Protein AF-A0A1H6F7Z5-F1 (afdb_monomer_lite)

Foldseek 3Di:
DDDDPCVVVVVVVVVVVVVVVVVVVVVVVVVVVVVVVVVVVVVVVVVVVVVVVVCVVQCPDPQLQSVLVVLVVLLPPPPDPVSNVVSVVSNVVSVVVLVVLVVVLVVLVVVLVVLVVVVVVVDPCVVVNVVSVVVNVVSCVSNPPPPPPPPVVDAQEEEEEAALPARHPVLLVVLQVQLVVVVHHYHYYYDPDRDFAQEKEAFLPAALVSQLSSLVSDSDHRFWYWANPADVVVPHDPVRRYIYYRHHQVVCVPPPDPNGHTQTDDPVLSVLSNDPPDGRVRNSVSNCVRRVD

Sequence (293 aa):
MTENSNIPEERFKQWLAFAKFFLGTFTIAIITAIINHQIQTRELELKELEKLGNYIEHALEEKIGVRRRFSQYFATVTRSDKLRERWKEYNSLVEKEYQIIVEEKKEKEELVKKLQEDNLKGKSVGGELARVRSQIIQLEQEIKVEKQKYTPSQEVTVQAYWHKKGFTSQEAEEFRIKLERDGIPTAVMKHVNPEAPDSIFIGALVNAEDAQLILSSLPYEAKYIFPLTYPRAKGGDPTGLLVGVGYNSAHNKANRNKNNMPIPISKEQFNSLIEIGLSNTEFQLRLRKITSL

Organism: NCBI:txid1899563

pLDDT: mean 88.56, std 11.7, range [40.09, 98.25]

Radius of gyration: 30.68 Å; chains: 1; bounding box: 101×31×95 Å

Structure (mmCIF, N/CA/C/O backbone):
data_AF-A0A1H6F7Z5-F1
#
_entry.id   AF-A0A1H6F7Z5-F1
#
loop_
_atom_site.group_PDB
_atom_site.id
_atom_site.type_symbol
_atom_site.label_atom_id
_atom_site.label_alt_id
_atom_site.label_comp_id
_atom_site.label_asym_id
_atom_site.label_entity_id
_atom_site.label_seq_id
_atom_site.pdbx_PDB_ins_code
_atom_site.Cartn_x
_atom_site.Cartn_y
_atom_site.Cartn_z
_atom_site.occupancy
_atom_site.B_iso_or_equiv
_atom_site.auth_seq_id
_atom_site.auth_comp_id
_atom_site.auth_asym_id
_atom_site.auth_atom_id
_atom_site.pdbx_PDB_model_num
ATOM 1 N N . MET A 1 1 ? 79.066 -4.802 -46.093 1.00 51.88 1 MET A N 1
ATOM 2 C CA . MET A 1 1 ? 78.125 -5.886 -45.745 1.00 51.88 1 MET A CA 1
ATOM 3 C C . MET A 1 1 ? 78.035 -5.980 -44.233 1.00 51.88 1 MET A C 1
ATOM 5 O O . MET A 1 1 ? 78.887 -6.617 -43.643 1.00 51.88 1 MET A O 1
ATOM 9 N N . THR A 1 2 ? 77.048 -5.319 -43.636 1.00 53.47 2 THR A N 1
ATOM 10 C CA . THR A 1 2 ? 76.498 -5.606 -42.297 1.00 53.47 2 THR A CA 1
ATOM 11 C C . THR A 1 2 ? 75.245 -4.747 -42.182 1.00 53.47 2 THR A C 1
ATOM 13 O O . THR A 1 2 ? 75.261 -3.664 -41.606 1.00 53.47 2 THR A O 1
ATOM 16 N N . GLU A 1 3 ? 74.175 -5.181 -42.842 1.00 51.16 3 GLU A N 1
ATOM 17 C CA . GLU A 1 3 ? 72.906 -4.463 -42.842 1.00 51.16 3 GLU A CA 1
ATOM 18 C C . GLU A 1 3 ? 71.860 -5.286 -42.082 1.00 51.16 3 GLU A C 1
ATOM 20 O O . GLU A 1 3 ? 71.545 -6.415 -42.447 1.00 51.16 3 GLU A O 1
ATOM 25 N N . ASN A 1 4 ? 71.355 -4.674 -41.009 1.00 56.44 4 ASN A N 1
ATOM 26 C CA . ASN A 1 4 ? 70.057 -4.906 -40.379 1.00 56.44 4 ASN A CA 1
ATOM 27 C C . ASN A 1 4 ? 69.752 -6.262 -39.721 1.00 56.44 4 ASN A C 1
ATOM 29 O O . ASN A 1 4 ? 68.870 -6.999 -40.155 1.00 56.44 4 ASN A O 1
ATOM 33 N N . SER A 1 5 ? 70.329 -6.485 -38.535 1.00 57.16 5 SER A N 1
ATOM 34 C CA . SER A 1 5 ? 69.828 -7.458 -37.544 1.00 57.16 5 SER A CA 1
ATOM 35 C C . SER A 1 5 ? 69.138 -6.834 -36.310 1.00 57.16 5 SER A C 1
ATOM 37 O O . SER A 1 5 ? 68.788 -7.566 -35.392 1.00 57.16 5 SER A O 1
ATOM 39 N N . ASN A 1 6 ? 68.895 -5.512 -36.269 1.00 59.06 6 ASN A N 1
ATOM 40 C CA . ASN A 1 6 ? 68.358 -4.813 -35.076 1.00 59.0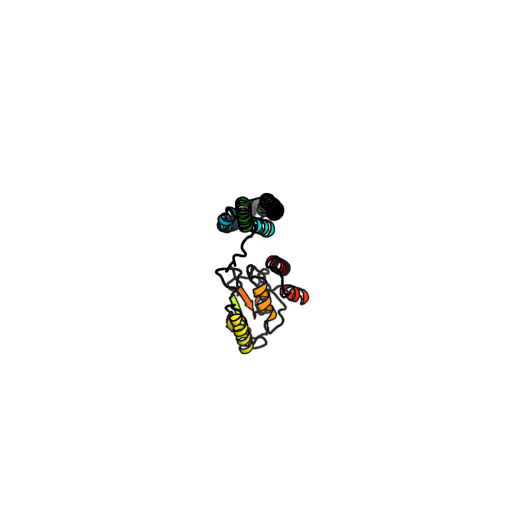6 6 ASN A CA 1
ATOM 41 C C . ASN A 1 6 ? 66.836 -4.543 -35.082 1.00 59.06 6 ASN A C 1
ATOM 43 O O . ASN A 1 6 ? 66.285 -4.027 -34.112 1.00 59.06 6 ASN A O 1
ATOM 47 N N . ILE A 1 7 ? 66.122 -4.927 -36.143 1.00 62.72 7 ILE A N 1
ATOM 48 C CA . ILE A 1 7 ? 64.671 -4.698 -36.307 1.00 62.72 7 ILE A CA 1
ATOM 49 C C . ILE A 1 7 ? 63.784 -5.354 -35.208 1.00 62.72 7 ILE A C 1
ATOM 51 O O . ILE A 1 7 ? 62.740 -4.779 -34.877 1.00 62.72 7 ILE A O 1
ATOM 55 N N . PRO A 1 8 ? 64.133 -6.509 -34.595 1.00 76.50 8 PRO A N 1
ATOM 56 C CA . PRO A 1 8 ? 63.300 -7.122 -33.552 1.00 76.50 8 PRO A CA 1
ATOM 57 C C . PRO A 1 8 ? 63.245 -6.320 -32.243 1.00 76.50 8 PRO A C 1
ATOM 59 O O . PRO A 1 8 ? 62.213 -6.309 -31.569 1.00 76.50 8 PRO A O 1
ATOM 62 N N . GLU A 1 9 ? 64.333 -5.634 -31.882 1.00 85.00 9 GLU A N 1
ATOM 63 C CA . GLU A 1 9 ? 64.459 -4.981 -30.575 1.00 85.00 9 GLU A CA 1
ATOM 64 C C . GLU A 1 9 ? 63.625 -3.693 -30.493 1.00 85.00 9 GLU A C 1
ATOM 66 O O . GLU A 1 9 ? 62.959 -3.436 -29.486 1.00 85.00 9 GLU A O 1
ATOM 71 N N . GLU A 1 10 ? 63.587 -2.904 -31.569 1.00 87.38 10 GLU A N 1
ATOM 72 C CA . GLU A 1 10 ? 62.802 -1.666 -31.609 1.00 87.38 10 GLU A CA 1
ATOM 73 C C . GLU A 1 10 ? 61.294 -1.930 -31.571 1.00 87.38 10 GLU A C 1
ATOM 75 O O . GLU A 1 10 ? 60.564 -1.265 -30.832 1.00 87.38 10 GLU A O 1
ATOM 80 N N . ARG A 1 11 ? 60.818 -2.952 -32.297 1.00 88.00 11 ARG A N 1
ATOM 81 C CA . ARG A 1 11 ? 59.401 -3.354 -32.276 1.00 88.00 11 ARG A CA 1
ATOM 82 C C . ARG A 1 11 ? 58.974 -3.856 -30.901 1.00 88.00 11 ARG A C 1
ATOM 84 O O . ARG A 1 11 ? 57.880 -3.531 -30.444 1.00 88.00 11 ARG A O 1
ATOM 91 N N . PHE A 1 12 ? 59.844 -4.599 -30.217 1.00 90.12 12 PHE A N 1
ATOM 92 C CA . PHE A 1 12 ? 59.580 -5.058 -28.857 1.00 90.12 12 PHE A CA 1
ATOM 93 C C . PHE A 1 12 ? 59.510 -3.891 -27.860 1.00 90.12 12 PHE A C 1
ATOM 95 O O . PHE A 1 12 ? 58.591 -3.839 -27.041 1.00 90.12 12 PHE A O 1
ATOM 102 N N . LYS A 1 13 ? 60.409 -2.901 -27.968 1.00 91.88 13 LYS A N 1
ATOM 103 C CA . LYS A 1 13 ? 60.358 -1.671 -27.154 1.00 91.88 13 LYS A CA 1
ATOM 104 C C . LYS A 1 13 ? 59.077 -0.870 -27.394 1.00 91.88 13 LYS A C 1
ATOM 106 O O . LYS A 1 13 ? 58.454 -0.430 -26.429 1.00 91.88 13 LYS A O 1
ATOM 111 N N . GLN A 1 14 ? 58.657 -0.715 -28.650 1.00 93.06 14 GLN A N 1
ATOM 112 C CA . GLN A 1 14 ? 57.407 -0.028 -28.998 1.00 93.06 14 GLN A CA 1
ATOM 113 C C . GLN A 1 14 ? 56.178 -0.769 -28.461 1.00 93.06 14 GLN A C 1
ATOM 115 O O . GLN A 1 14 ? 55.288 -0.147 -27.881 1.00 93.06 14 GLN A O 1
ATOM 120 N N . TRP A 1 15 ? 56.146 -2.098 -28.579 1.00 94.00 15 TRP A N 1
ATOM 121 C CA . TRP A 1 15 ? 55.061 -2.908 -28.029 1.00 94.00 15 TRP A CA 1
ATOM 122 C C . TRP A 1 15 ? 55.008 -2.837 -26.498 1.00 94.00 15 TRP A C 1
ATOM 124 O O . TRP A 1 15 ? 53.932 -2.671 -25.929 1.00 94.00 15 TRP A O 1
ATOM 134 N N . LEU A 1 16 ? 56.161 -2.863 -25.818 1.00 94.75 16 LEU A N 1
ATOM 135 C CA . LEU A 1 16 ? 56.238 -2.645 -24.371 1.00 94.75 16 LEU A CA 1
ATOM 136 C C . LEU A 1 16 ? 55.748 -1.251 -23.963 1.00 94.75 16 LEU A C 1
ATOM 138 O O . LEU A 1 16 ? 55.061 -1.118 -22.951 1.00 94.75 16 LEU A O 1
ATOM 142 N N . ALA A 1 17 ? 56.086 -0.212 -24.729 1.00 93.62 17 ALA A N 1
ATOM 143 C CA . ALA A 1 17 ? 55.597 1.141 -24.481 1.00 93.62 17 ALA A CA 1
ATOM 144 C C . ALA A 1 17 ? 54.069 1.219 -24.636 1.00 93.62 17 ALA A C 1
ATOM 146 O O . ALA A 1 17 ? 53.390 1.773 -23.769 1.00 93.62 17 ALA A O 1
ATOM 147 N N . PHE A 1 18 ? 53.521 0.589 -25.678 1.00 94.88 18 PHE A N 1
ATOM 148 C CA . PHE A 1 18 ? 52.079 0.480 -25.887 1.00 94.88 18 PHE A CA 1
ATOM 149 C C . PHE A 1 18 ? 51.388 -0.293 -24.755 1.00 94.88 18 PHE A C 1
ATOM 151 O O . PHE A 1 18 ? 50.395 0.180 -24.209 1.00 94.88 18 PHE A O 1
ATOM 158 N N . ALA A 1 19 ? 51.938 -1.438 -24.341 1.00 94.00 19 ALA A N 1
ATOM 159 C CA . ALA A 1 19 ? 51.395 -2.241 -23.249 1.00 94.00 19 ALA A CA 1
ATOM 160 C C . ALA A 1 19 ? 51.378 -1.466 -21.921 1.00 94.00 19 ALA A C 1
ATOM 162 O O . ALA A 1 19 ? 50.386 -1.515 -21.198 1.00 94.00 19 ALA A O 1
ATOM 163 N N . LYS A 1 20 ? 52.432 -0.696 -21.616 1.00 94.88 20 LYS A N 1
ATOM 164 C CA . LYS A 1 20 ? 52.477 0.181 -20.431 1.00 94.88 20 LYS A CA 1
ATOM 165 C C . LYS A 1 20 ? 51.423 1.286 -20.491 1.00 94.88 20 LYS A C 1
ATOM 167 O O . LYS A 1 20 ? 50.749 1.536 -19.494 1.00 94.88 20 LYS A O 1
ATOM 172 N N . PHE A 1 21 ? 51.258 1.921 -21.650 1.00 95.88 21 PHE A N 1
ATOM 173 C CA . PHE A 1 21 ? 50.224 2.936 -21.852 1.00 95.88 21 PHE A CA 1
ATOM 174 C C . PHE A 1 21 ? 48.814 2.348 -21.680 1.00 95.88 21 PHE A C 1
ATOM 176 O O . PHE A 1 21 ? 47.973 2.912 -20.973 1.00 95.88 21 PHE A O 1
ATOM 183 N N . PHE A 1 22 ? 48.570 1.174 -22.263 1.00 95.88 22 PHE A N 1
ATOM 184 C CA . PHE A 1 22 ? 47.299 0.469 -22.135 1.00 95.88 22 PHE A CA 1
ATOM 185 C C . PHE A 1 22 ? 47.023 0.054 -20.684 1.00 95.88 22 PHE A C 1
ATOM 187 O O . PHE A 1 22 ? 45.932 0.286 -20.176 1.00 95.88 22 PHE A O 1
ATOM 194 N N . LEU A 1 23 ? 48.020 -0.477 -19.972 1.00 95.19 23 LEU A N 1
ATOM 195 C CA . LEU A 1 23 ? 47.878 -0.850 -18.563 1.00 95.19 23 LEU A CA 1
ATOM 196 C C . LEU A 1 23 ? 47.556 0.368 -17.683 1.00 95.19 23 LEU A C 1
ATOM 198 O O . LEU A 1 23 ? 46.704 0.279 -16.798 1.00 95.19 23 LEU A O 1
ATOM 202 N N . GLY A 1 24 ? 48.187 1.516 -17.951 1.00 95.31 24 GLY A N 1
ATOM 203 C CA . GLY A 1 24 ? 47.911 2.765 -17.241 1.00 95.31 24 GLY A CA 1
ATOM 204 C C . GLY A 1 24 ? 46.471 3.244 -17.442 1.00 95.31 24 GLY A C 1
ATOM 205 O O . GLY A 1 24 ? 45.756 3.485 -16.470 1.00 95.31 24 GLY A O 1
ATOM 206 N N . THR A 1 25 ? 46.015 3.318 -18.694 1.00 96.06 25 THR A N 1
ATOM 207 C CA . THR A 1 25 ? 44.639 3.742 -19.021 1.00 96.06 25 THR A CA 1
ATOM 208 C C . THR A 1 25 ? 43.587 2.769 -18.486 1.00 96.06 25 THR A C 1
ATOM 210 O O . THR A 1 25 ? 42.588 3.203 -17.912 1.00 96.06 25 THR A O 1
ATOM 213 N N . PHE A 1 26 ? 43.837 1.463 -18.587 1.00 95.94 26 PHE A N 1
ATOM 214 C CA . PHE A 1 26 ? 42.962 0.425 -18.046 1.00 95.94 26 PHE A CA 1
ATOM 215 C C . PHE A 1 26 ? 42.845 0.499 -16.517 1.00 95.94 26 PHE A C 1
ATOM 217 O O . PHE A 1 26 ? 41.740 0.435 -15.978 1.00 95.94 26 PHE A O 1
ATOM 224 N N . THR A 1 27 ? 43.962 0.709 -15.811 1.00 95.88 27 THR A N 1
ATOM 225 C CA . THR A 1 27 ? 43.966 0.854 -14.345 1.00 95.88 27 THR A CA 1
ATOM 226 C C . THR A 1 27 ? 43.149 2.069 -13.905 1.00 95.88 27 THR A C 1
ATOM 228 O O . THR A 1 27 ? 42.328 1.961 -12.995 1.00 95.88 27 THR A O 1
ATOM 231 N N . ILE A 1 28 ? 43.316 3.211 -14.582 1.00 96.69 28 ILE A N 1
ATOM 232 C CA . ILE A 1 28 ? 42.528 4.420 -14.304 1.00 96.69 28 ILE A CA 1
ATOM 233 C C . ILE A 1 28 ? 41.040 4.157 -14.558 1.00 96.69 28 ILE A C 1
ATOM 235 O O . ILE A 1 28 ? 40.221 4.481 -13.703 1.00 96.69 28 ILE A O 1
ATOM 239 N N . ALA A 1 29 ? 40.685 3.512 -15.673 1.00 95.25 29 ALA A N 1
ATOM 240 C CA . ALA A 1 29 ? 39.295 3.197 -15.996 1.00 95.25 29 ALA A CA 1
ATOM 241 C C . ALA A 1 29 ? 38.627 2.313 -14.927 1.00 95.25 29 ALA A C 1
ATOM 243 O O . ALA A 1 29 ? 37.487 2.580 -14.542 1.00 95.25 29 ALA A O 1
ATOM 244 N N . ILE A 1 30 ? 39.338 1.307 -14.400 1.00 94.44 30 ILE A N 1
ATOM 245 C CA . ILE A 1 30 ? 38.840 0.466 -13.299 1.00 94.44 30 ILE A CA 1
ATOM 246 C C . ILE A 1 30 ? 38.612 1.302 -12.037 1.00 94.44 30 ILE A C 1
ATOM 248 O O . ILE A 1 30 ? 37.540 1.222 -11.438 1.00 94.44 30 ILE A O 1
ATOM 252 N N . ILE A 1 31 ? 39.588 2.123 -11.638 1.00 95.31 31 ILE A N 1
ATOM 253 C CA . ILE A 1 31 ? 39.468 2.970 -10.443 1.00 95.31 31 ILE A CA 1
ATOM 254 C C . ILE A 1 31 ? 38.288 3.940 -10.593 1.00 95.31 31 ILE A C 1
ATOM 256 O O . ILE A 1 31 ? 37.471 4.059 -9.681 1.00 95.31 31 ILE A O 1
ATOM 260 N N . THR A 1 32 ? 38.140 4.581 -11.755 1.00 95.81 32 THR A N 1
ATOM 261 C CA . THR A 1 32 ? 37.012 5.474 -12.051 1.00 95.81 32 THR A CA 1
ATOM 262 C C . THR A 1 32 ? 35.675 4.741 -11.978 1.00 95.81 32 THR A C 1
ATOM 264 O O . THR A 1 32 ? 34.733 5.269 -11.389 1.00 95.81 32 THR A O 1
ATOM 267 N N . ALA A 1 33 ? 35.578 3.522 -12.517 1.00 92.56 33 ALA A N 1
ATOM 268 C CA . ALA A 1 33 ? 34.358 2.723 -12.442 1.00 92.56 33 ALA A CA 1
ATOM 269 C C . ALA A 1 33 ? 33.978 2.386 -10.989 1.00 92.56 33 ALA A C 1
ATOM 271 O O . ALA A 1 33 ? 32.812 2.525 -10.614 1.00 92.56 33 ALA A O 1
ATOM 272 N N . ILE A 1 34 ? 34.958 2.017 -10.154 1.00 92.38 34 ILE A N 1
ATOM 273 C CA . ILE A 1 34 ? 34.750 1.732 -8.726 1.00 92.38 34 ILE A CA 1
ATOM 274 C C . ILE A 1 34 ? 34.287 2.990 -7.981 1.00 92.38 34 ILE A C 1
ATOM 276 O O . ILE A 1 34 ? 33.299 2.938 -7.246 1.00 92.38 34 ILE A O 1
ATOM 280 N N . ILE A 1 35 ? 34.956 4.130 -8.188 1.00 91.75 35 ILE A N 1
ATOM 281 C CA . ILE A 1 35 ? 34.595 5.403 -7.544 1.00 91.75 35 ILE A CA 1
ATOM 282 C C . ILE A 1 35 ? 33.182 5.828 -7.956 1.00 91.75 35 ILE A C 1
ATOM 284 O O . ILE A 1 35 ? 32.373 6.180 -7.100 1.00 91.75 35 ILE A O 1
ATOM 288 N N . ASN A 1 36 ? 32.853 5.750 -9.247 1.00 91.50 36 ASN A N 1
ATOM 289 C CA . ASN A 1 36 ? 31.529 6.116 -9.743 1.00 91.50 36 ASN A CA 1
ATOM 290 C C . ASN A 1 36 ? 30.429 5.232 -9.134 1.00 91.50 36 ASN A C 1
ATOM 292 O O . ASN A 1 36 ? 29.385 5.735 -8.722 1.00 91.50 36 ASN A O 1
ATOM 296 N N . HIS A 1 37 ? 30.683 3.928 -8.999 1.00 86.25 37 HIS A N 1
ATOM 297 C CA . HIS A 1 37 ? 29.755 3.013 -8.338 1.00 86.25 37 HIS A CA 1
ATOM 298 C C . HIS A 1 37 ? 29.542 3.364 -6.853 1.00 86.25 37 HIS A C 1
ATOM 300 O O . HIS A 1 37 ? 28.407 3.367 -6.367 1.00 86.25 37 HIS A O 1
ATOM 306 N N . GLN A 1 38 ? 30.608 3.734 -6.134 1.00 85.81 38 GLN A N 1
ATOM 307 C CA . GLN A 1 38 ? 30.502 4.182 -4.741 1.00 85.81 38 GLN A CA 1
ATOM 308 C C . GLN A 1 38 ? 29.721 5.496 -4.605 1.00 85.81 38 GLN A C 1
ATOM 310 O O . GLN A 1 38 ? 28.902 5.622 -3.694 1.00 85.81 38 GLN A O 1
ATOM 315 N N . ILE A 1 39 ? 29.933 6.459 -5.508 1.00 88.06 39 ILE A N 1
ATOM 316 C CA . ILE A 1 39 ? 29.211 7.741 -5.504 1.00 88.06 39 ILE A CA 1
ATOM 317 C C . ILE A 1 39 ? 27.718 7.516 -5.745 1.00 88.06 39 ILE A C 1
ATOM 319 O O . ILE A 1 39 ? 26.908 8.025 -4.978 1.00 88.06 39 ILE A O 1
ATOM 323 N N . GLN A 1 40 ? 27.349 6.710 -6.744 1.00 81.88 40 GLN A N 1
ATOM 324 C CA . GLN A 1 40 ? 25.943 6.409 -7.036 1.00 81.88 40 GLN A CA 1
ATOM 325 C C . GLN A 1 40 ? 25.237 5.736 -5.856 1.00 81.88 40 GLN A C 1
ATOM 327 O O . GLN A 1 40 ? 24.091 6.064 -5.549 1.00 81.88 40 GLN A O 1
ATOM 332 N N . THR A 1 41 ? 25.933 4.830 -5.165 1.00 78.19 41 THR A N 1
ATOM 333 C CA . THR A 1 41 ? 25.394 4.167 -3.971 1.00 78.19 41 THR A CA 1
ATOM 334 C C . THR A 1 41 ? 25.152 5.181 -2.851 1.00 78.19 41 THR A C 1
ATOM 336 O O . THR A 1 41 ? 24.059 5.223 -2.293 1.00 78.19 41 THR A O 1
ATOM 339 N N . ARG A 1 42 ? 26.119 6.070 -2.582 1.00 81.62 42 ARG A N 1
ATOM 340 C CA . ARG A 1 42 ? 25.972 7.135 -1.575 1.00 81.62 42 ARG A CA 1
ATOM 341 C C . ARG A 1 42 ? 24.892 8.151 -1.932 1.00 81.62 42 ARG A C 1
ATOM 343 O O . ARG A 1 42 ? 24.180 8.607 -1.049 1.00 81.62 42 ARG A O 1
ATOM 350 N N . GLU A 1 43 ? 24.756 8.516 -3.204 1.00 84.06 43 GLU A N 1
ATOM 351 C CA . GLU A 1 43 ? 23.715 9.446 -3.651 1.00 84.06 43 GLU A CA 1
ATOM 352 C C . GLU A 1 43 ? 22.315 8.851 -3.442 1.00 84.06 43 GLU A C 1
ATOM 354 O O . GLU A 1 43 ? 21.401 9.549 -3.002 1.00 84.06 43 GLU A O 1
ATOM 359 N N . LEU A 1 44 ? 22.146 7.552 -3.709 1.00 76.94 44 LEU A N 1
ATOM 360 C CA . LEU A 1 44 ? 20.899 6.845 -3.428 1.00 76.94 44 LEU A CA 1
ATOM 361 C C . LEU A 1 44 ? 20.615 6.791 -1.919 1.00 76.94 44 LEU A C 1
ATOM 363 O O . LEU A 1 44 ? 19.504 7.115 -1.509 1.00 76.94 44 LEU A O 1
ATOM 367 N N . GLU A 1 45 ? 21.614 6.447 -1.102 1.00 75.75 45 GLU A N 1
ATOM 368 C CA . GLU A 1 45 ? 21.495 6.444 0.363 1.00 75.75 45 GLU A CA 1
ATOM 369 C C . GLU A 1 45 ? 21.128 7.828 0.913 1.00 75.75 45 GLU A C 1
ATOM 371 O O . GLU A 1 45 ? 20.265 7.931 1.782 1.00 75.75 45 GLU A O 1
ATOM 376 N N . LEU A 1 46 ? 21.725 8.902 0.386 1.00 80.75 46 LEU A N 1
ATOM 377 C CA . LEU A 1 46 ? 21.400 10.275 0.777 1.00 80.75 46 LEU A CA 1
ATOM 378 C C . LEU A 1 46 ? 19.968 10.656 0.394 1.00 80.75 46 LEU A C 1
ATOM 380 O O . LEU A 1 46 ? 19.266 11.234 1.216 1.00 80.75 46 LEU A O 1
ATOM 384 N N . LYS A 1 47 ? 19.499 10.287 -0.804 1.00 78.94 47 LYS A N 1
ATOM 385 C CA . LYS A 1 47 ? 18.102 10.516 -1.217 1.00 78.94 47 LYS A CA 1
ATOM 386 C C . LYS A 1 47 ? 17.111 9.719 -0.372 1.00 78.94 47 LYS A C 1
ATOM 388 O O . LYS A 1 47 ? 16.010 10.196 -0.101 1.00 78.94 47 LYS A O 1
ATOM 393 N N . GLU A 1 48 ? 17.470 8.501 0.031 1.00 72.69 48 GLU A N 1
ATOM 394 C CA . GLU A 1 48 ? 16.672 7.719 0.978 1.00 72.69 48 GLU A CA 1
ATOM 395 C C . GLU A 1 48 ? 16.649 8.387 2.355 1.00 72.69 48 GLU A C 1
ATOM 397 O O . GLU A 1 48 ? 15.572 8.525 2.925 1.00 72.69 48 GLU A O 1
ATOM 402 N N . LEU A 1 49 ? 17.791 8.867 2.859 1.00 76.25 49 LEU A N 1
ATOM 403 C CA . LEU A 1 49 ? 17.883 9.595 4.128 1.00 76.25 49 LEU A CA 1
ATOM 404 C C . LEU A 1 49 ? 17.106 10.912 4.116 1.00 76.25 49 LEU A C 1
ATOM 406 O O . LEU A 1 49 ? 16.436 11.215 5.094 1.00 76.25 49 LEU A O 1
ATOM 410 N N . GLU A 1 50 ? 17.148 11.670 3.024 1.00 78.38 50 GLU A N 1
ATOM 411 C CA . GLU A 1 50 ? 16.382 12.909 2.867 1.00 78.38 50 GLU A CA 1
ATOM 412 C C . GLU A 1 50 ? 14.876 12.626 2.908 1.00 78.38 50 GLU A C 1
ATOM 414 O O . GLU A 1 50 ? 14.134 13.261 3.656 1.00 78.38 50 GLU A O 1
ATOM 419 N N . LYS A 1 51 ? 14.425 11.589 2.189 1.00 76.31 51 LYS A N 1
ATOM 420 C CA . LYS A 1 51 ? 13.029 11.139 2.260 1.00 76.31 51 LYS A CA 1
ATOM 421 C C . LYS A 1 51 ? 12.657 10.630 3.646 1.00 76.31 51 LYS A C 1
ATOM 423 O O . LYS A 1 51 ? 11.550 10.903 4.089 1.00 76.31 51 LYS A O 1
ATOM 428 N N . LEU A 1 52 ? 13.549 9.896 4.312 1.00 75.19 52 LEU A N 1
ATOM 429 C CA . LEU A 1 52 ? 13.361 9.438 5.690 1.00 75.19 52 LEU A CA 1
ATOM 430 C C . LEU A 1 52 ? 13.276 10.614 6.663 1.00 75.19 52 LEU A C 1
ATOM 432 O O . LEU A 1 52 ? 12.474 10.551 7.587 1.00 75.19 52 LEU A O 1
ATOM 436 N N . GLY A 1 53 ? 14.041 11.682 6.427 1.00 76.44 53 GLY A N 1
ATOM 437 C CA . GLY A 1 53 ? 14.035 12.915 7.211 1.00 76.44 53 GLY A CA 1
ATOM 438 C C . GLY A 1 53 ? 12.639 13.510 7.358 1.00 76.44 53 GLY A C 1
ATOM 439 O O . GLY A 1 53 ? 12.232 13.815 8.474 1.00 76.44 53 GLY A O 1
ATOM 440 N N . ASN A 1 54 ? 11.862 13.532 6.270 1.00 75.44 54 ASN A N 1
ATOM 441 C CA . ASN A 1 54 ? 10.465 13.994 6.279 1.00 75.44 54 ASN A CA 1
ATOM 442 C C . ASN A 1 54 ? 9.553 13.178 7.199 1.00 75.44 54 ASN A C 1
ATOM 444 O O . ASN A 1 54 ? 8.467 13.622 7.550 1.00 75.44 54 ASN A O 1
ATOM 448 N N . TYR A 1 55 ? 9.972 11.972 7.565 1.00 76.38 55 TYR A N 1
ATOM 449 C CA . TYR A 1 55 ? 9.209 11.107 8.436 1.00 76.38 55 TYR A CA 1
ATOM 450 C C . TYR A 1 55 ? 9.796 10.972 9.850 1.00 76.38 55 TYR A C 1
ATOM 452 O O . TYR A 1 55 ? 9.171 10.348 10.707 1.00 76.38 55 TYR A O 1
ATOM 460 N N . ILE A 1 56 ? 10.976 11.545 10.120 1.00 76.88 56 ILE A N 1
ATOM 461 C CA . ILE A 1 56 ? 11.573 11.542 11.465 1.00 76.88 56 ILE A CA 1
ATOM 462 C C . ILE A 1 56 ? 10.657 12.264 12.453 1.00 76.88 56 ILE A C 1
ATOM 464 O O . ILE A 1 56 ? 10.537 11.816 13.588 1.00 76.88 56 ILE A O 1
ATOM 468 N N . GLU A 1 57 ? 9.955 13.312 12.019 1.00 75.31 57 GLU A N 1
ATOM 469 C CA . GLU A 1 57 ? 8.969 14.010 12.852 1.00 75.31 57 GLU A CA 1
ATOM 470 C C . GLU A 1 57 ? 7.897 13.044 13.382 1.00 75.31 57 GLU A C 1
ATOM 472 O O . GLU A 1 57 ? 7.618 13.041 14.577 1.00 75.31 57 GLU A O 1
ATOM 477 N N . HIS A 1 58 ? 7.406 12.125 12.542 1.00 69.81 58 HIS A N 1
ATOM 478 C CA . HIS A 1 58 ? 6.455 11.084 12.950 1.00 69.81 58 HIS A CA 1
ATOM 479 C C . HIS A 1 58 ? 7.070 10.021 13.873 1.00 69.81 58 HIS A C 1
ATOM 481 O O . HIS A 1 58 ? 6.380 9.461 14.723 1.00 69.81 58 HIS A O 1
ATOM 487 N N . ALA A 1 59 ? 8.366 9.729 13.733 1.00 70.56 59 ALA A N 1
ATOM 488 C CA . ALA A 1 59 ? 9.080 8.830 14.645 1.00 70.56 59 ALA A CA 1
ATOM 489 C C . ALA A 1 59 ? 9.352 9.476 16.019 1.00 70.56 59 ALA A C 1
ATOM 491 O O . ALA A 1 59 ? 9.557 8.769 17.006 1.00 70.56 59 ALA A O 1
ATOM 492 N N . LEU A 1 60 ? 9.346 10.809 16.084 1.00 77.81 60 LEU A N 1
ATOM 493 C CA . LEU A 1 60 ? 9.499 11.593 17.309 1.00 77.81 60 LEU A CA 1
ATOM 494 C C . LEU A 1 60 ? 8.157 12.000 17.936 1.00 77.81 60 LEU A C 1
ATOM 496 O O . LEU A 1 60 ? 8.159 12.598 19.009 1.00 77.81 60 LEU A O 1
ATOM 500 N N . GLU A 1 61 ? 7.022 11.668 17.313 1.00 79.75 61 GLU A N 1
ATOM 501 C CA . GLU A 1 61 ? 5.705 11.922 17.898 1.00 79.75 61 GLU A CA 1
ATOM 502 C C . GLU A 1 61 ? 5.541 11.207 19.245 1.00 79.75 61 GLU A C 1
ATOM 504 O O . GLU A 1 61 ? 5.855 10.026 19.387 1.00 79.75 61 GLU A O 1
ATOM 509 N N . GLU A 1 62 ? 4.957 11.895 20.227 1.00 77.31 62 GLU A N 1
ATOM 510 C CA . GLU A 1 62 ? 4.738 11.338 21.570 1.00 77.31 62 GLU A CA 1
ATOM 511 C C . GLU A 1 62 ? 3.809 10.108 21.559 1.00 77.31 62 GLU A C 1
ATOM 513 O O . GLU A 1 62 ? 3.913 9.223 22.409 1.00 77.31 62 GLU A O 1
ATOM 518 N N . LYS A 1 63 ? 2.924 9.995 20.559 1.00 85.50 63 LYS A N 1
ATOM 519 C CA . LYS A 1 63 ? 1.940 8.909 20.468 1.00 85.50 63 LYS A CA 1
ATOM 520 C C . LYS A 1 63 ? 2.610 7.572 20.143 1.00 85.50 63 LYS A C 1
ATOM 522 O O . LYS A 1 63 ? 2.993 7.302 19.001 1.00 85.50 63 LYS A O 1
ATOM 527 N N . ILE A 1 64 ? 2.661 6.682 21.137 1.00 90.56 64 ILE A N 1
ATOM 528 C CA . ILE A 1 64 ? 3.285 5.353 21.040 1.00 90.56 64 ILE A CA 1
ATOM 529 C C . ILE A 1 64 ? 2.816 4.547 19.826 1.00 90.56 64 ILE A C 1
ATOM 531 O O . ILE A 1 64 ? 3.619 3.929 19.126 1.00 90.56 64 ILE A O 1
ATOM 535 N N . GLY A 1 65 ? 1.516 4.563 19.536 1.00 86.69 65 GLY A N 1
ATOM 536 C CA . GLY A 1 65 ? 0.982 3.725 18.478 1.00 86.69 65 GLY A CA 1
ATOM 537 C C . GLY A 1 65 ? 1.354 4.212 17.066 1.00 86.69 65 GLY A C 1
ATOM 538 O O . GLY A 1 65 ? 1.483 3.386 16.159 1.00 86.69 65 GLY A O 1
ATOM 539 N N . VAL A 1 66 ? 1.597 5.517 16.872 1.00 85.31 66 VAL A N 1
ATOM 540 C CA . VAL A 1 66 ? 2.131 6.051 15.604 1.00 85.31 66 VAL A CA 1
ATOM 541 C C . VAL A 1 66 ? 3.560 5.562 15.411 1.00 85.31 66 VAL A C 1
ATOM 543 O O . VAL A 1 66 ? 3.842 4.907 14.403 1.00 85.31 66 VAL A O 1
ATOM 546 N N . ARG A 1 67 ? 4.416 5.772 16.420 1.00 89.31 67 ARG A N 1
ATOM 547 C CA . ARG A 1 67 ? 5.810 5.307 16.414 1.00 89.31 67 ARG A CA 1
ATOM 548 C C . ARG A 1 67 ? 5.911 3.810 16.132 1.00 89.31 67 ARG A C 1
ATOM 550 O O . ARG A 1 67 ? 6.766 3.404 15.352 1.00 89.31 67 ARG A O 1
ATOM 557 N N . ARG A 1 68 ? 5.008 2.996 16.695 1.00 89.31 68 ARG A N 1
ATOM 558 C CA . ARG A 1 68 ? 4.979 1.534 16.503 1.00 89.31 68 ARG A CA 1
ATOM 559 C C . ARG A 1 68 ? 4.715 1.136 15.054 1.00 89.31 68 ARG A C 1
ATOM 561 O O . ARG A 1 68 ? 5.439 0.326 14.488 1.00 89.31 68 ARG A O 1
ATOM 568 N N . ARG A 1 69 ? 3.682 1.699 14.419 1.00 82.31 69 ARG A N 1
ATOM 569 C CA . ARG A 1 69 ? 3.391 1.386 13.005 1.00 82.31 69 ARG A CA 1
ATOM 570 C C . ARG A 1 69 ? 4.503 1.871 12.094 1.00 82.31 69 ARG A C 1
ATOM 572 O O . ARG A 1 69 ? 4.850 1.205 11.122 1.00 82.31 69 ARG A O 1
ATOM 579 N N . PHE A 1 70 ? 5.032 3.043 12.418 1.00 87.19 70 PHE A N 1
ATOM 580 C CA . PHE A 1 70 ? 6.106 3.659 11.678 1.00 87.19 70 PHE A CA 1
ATOM 581 C C . PHE A 1 70 ? 7.361 2.780 11.688 1.00 87.19 70 PHE A C 1
ATOM 583 O O . PHE A 1 70 ? 7.862 2.384 10.635 1.00 87.19 70 PHE A O 1
ATOM 590 N N . SER A 1 71 ? 7.815 2.393 12.878 1.00 89.56 71 SER A N 1
ATOM 591 C CA . SER A 1 71 ? 8.980 1.534 13.048 1.00 89.56 71 SER A CA 1
ATOM 592 C C . SER A 1 71 ? 8.779 0.158 12.407 1.00 89.56 71 SER A C 1
ATOM 594 O O . SER A 1 71 ? 9.668 -0.307 11.695 1.00 89.56 71 SER A O 1
ATOM 596 N N . GLN A 1 72 ? 7.596 -0.450 12.541 1.00 86.56 72 GLN A N 1
ATOM 597 C CA . GLN A 1 72 ? 7.253 -1.714 11.880 1.00 86.56 72 GLN A CA 1
ATOM 598 C C . GLN A 1 72 ? 7.308 -1.613 10.345 1.00 86.56 72 GLN A C 1
ATOM 600 O O . GLN A 1 72 ? 7.845 -2.504 9.675 1.00 86.56 72 GLN A O 1
ATOM 605 N N . TYR A 1 73 ? 6.770 -0.530 9.773 1.00 84.44 73 TYR A N 1
ATOM 606 C CA . TYR A 1 73 ? 6.789 -0.296 8.330 1.00 84.44 73 TYR A CA 1
ATOM 607 C C . TYR A 1 73 ? 8.228 -0.185 7.821 1.00 84.44 73 TYR A C 1
ATOM 609 O O . TYR A 1 73 ? 8.636 -0.958 6.949 1.00 84.44 73 TYR A O 1
ATOM 617 N N . PHE A 1 74 ? 9.037 0.702 8.404 1.00 85.69 74 PHE A N 1
ATOM 618 C CA . PHE A 1 74 ? 10.414 0.912 7.953 1.00 85.69 74 PHE A CA 1
ATOM 619 C C . PHE A 1 74 ? 11.347 -0.267 8.250 1.00 85.69 74 PHE A C 1
ATOM 621 O O . PHE A 1 74 ? 12.249 -0.530 7.452 1.00 85.69 74 PHE A O 1
ATOM 628 N N . ALA A 1 75 ? 11.090 -1.049 9.300 1.00 87.19 75 ALA A N 1
ATOM 629 C CA . ALA A 1 75 ? 11.788 -2.312 9.550 1.00 87.19 75 ALA A CA 1
ATOM 630 C C . ALA A 1 75 ? 11.581 -3.336 8.419 1.00 87.19 75 ALA A C 1
ATOM 632 O O . ALA A 1 75 ? 12.403 -4.233 8.230 1.00 87.19 75 ALA A O 1
ATOM 633 N N . THR A 1 76 ? 10.505 -3.185 7.643 1.00 79.19 76 THR A N 1
ATOM 634 C CA . THR A 1 76 ? 10.162 -4.074 6.530 1.00 79.19 76 THR A CA 1
ATOM 635 C C . THR A 1 76 ? 10.599 -3.495 5.183 1.00 79.19 76 THR A C 1
ATOM 637 O O . THR A 1 76 ? 11.232 -4.189 4.386 1.00 79.19 76 THR A O 1
ATOM 640 N N . VAL A 1 77 ? 10.281 -2.222 4.911 1.00 78.94 77 VAL A N 1
ATOM 641 C CA . VAL A 1 77 ? 10.388 -1.655 3.553 1.00 78.94 77 VAL A CA 1
ATOM 642 C C . VAL A 1 77 ? 11.725 -0.989 3.223 1.00 78.94 77 VAL A C 1
ATOM 644 O O . VAL A 1 77 ? 11.980 -0.701 2.053 1.00 78.94 77 VAL A O 1
ATOM 647 N N . THR A 1 78 ? 12.573 -0.718 4.217 1.00 80.06 78 THR A N 1
ATOM 648 C CA . THR A 1 78 ? 13.848 -0.016 3.997 1.00 80.06 78 THR A CA 1
ATOM 649 C C . THR A 1 78 ? 14.805 -0.876 3.174 1.00 80.06 78 THR A C 1
ATOM 651 O O . THR A 1 78 ? 15.012 -2.041 3.499 1.00 80.06 78 THR A O 1
ATOM 654 N N . ARG A 1 79 ? 15.396 -0.319 2.108 1.00 77.25 79 ARG A N 1
ATOM 655 C CA . ARG A 1 79 ? 16.259 -1.070 1.176 1.00 77.25 79 ARG A CA 1
ATOM 656 C C . ARG A 1 79 ? 17.636 -1.379 1.744 1.00 77.25 79 ARG A C 1
ATOM 658 O O . ARG A 1 79 ? 18.090 -2.510 1.611 1.00 77.25 79 ARG A O 1
ATOM 665 N N . SER A 1 80 ? 18.285 -0.385 2.346 1.00 82.19 80 SER A N 1
ATOM 666 C CA . SER A 1 80 ? 19.589 -0.559 2.984 1.00 82.19 80 SER A CA 1
ATOM 667 C C . SER A 1 80 ? 19.475 -1.521 4.165 1.00 82.19 80 SER A C 1
ATOM 669 O O . SER A 1 80 ? 18.745 -1.247 5.117 1.00 82.19 80 SER A O 1
ATOM 671 N N . ASP A 1 81 ? 20.223 -2.627 4.131 1.00 82.56 81 ASP A N 1
ATOM 672 C CA . ASP A 1 81 ? 20.210 -3.638 5.197 1.00 82.56 81 ASP A CA 1
ATOM 673 C C . ASP A 1 81 ? 20.577 -3.046 6.555 1.00 82.56 81 ASP A C 1
ATOM 675 O O . ASP A 1 81 ? 19.919 -3.320 7.557 1.00 82.56 81 ASP A O 1
ATOM 679 N N . LYS A 1 82 ? 21.572 -2.154 6.575 1.00 86.00 82 LYS A N 1
ATOM 680 C CA . LYS A 1 82 ? 22.010 -1.470 7.793 1.00 86.00 82 LYS A CA 1
ATOM 681 C C . LYS A 1 82 ? 20.919 -0.571 8.377 1.00 86.00 82 LYS A C 1
ATOM 683 O O . LYS A 1 82 ? 20.733 -0.553 9.590 1.00 86.00 82 LYS A O 1
ATOM 688 N N . LEU A 1 83 ? 20.210 0.192 7.541 1.00 82.50 83 LEU A N 1
ATOM 689 C CA . LEU A 1 83 ? 19.105 1.037 8.011 1.00 82.50 83 LEU A CA 1
ATOM 690 C C . LEU A 1 83 ? 17.903 0.193 8.442 1.00 82.50 83 LEU A C 1
ATOM 692 O O . LEU A 1 83 ? 17.283 0.491 9.458 1.00 82.50 83 LEU A O 1
ATOM 696 N N . ARG A 1 84 ? 17.597 -0.877 7.704 1.00 88.31 84 ARG A N 1
ATOM 697 C CA . ARG A 1 84 ? 16.528 -1.820 8.039 1.00 88.31 84 ARG A CA 1
ATOM 698 C C . ARG A 1 84 ? 16.750 -2.450 9.412 1.00 88.31 84 ARG A C 1
ATOM 700 O O . ARG A 1 84 ? 15.811 -2.519 10.197 1.00 88.31 84 ARG A O 1
ATOM 707 N N . GLU A 1 85 ? 17.980 -2.860 9.721 1.00 92.88 85 GLU A N 1
ATOM 708 C CA . GLU A 1 85 ? 18.311 -3.441 11.024 1.00 92.88 85 GLU A CA 1
ATOM 709 C C . GLU A 1 85 ? 18.119 -2.435 12.165 1.00 92.88 85 GLU A C 1
ATOM 711 O O . GLU A 1 85 ? 17.458 -2.746 13.150 1.00 92.88 85 GLU A O 1
ATOM 716 N N . ARG A 1 86 ? 18.546 -1.178 11.979 1.00 92.00 86 ARG A N 1
ATOM 717 C CA . ARG A 1 86 ? 18.274 -0.098 12.946 1.00 92.00 86 ARG A CA 1
ATOM 718 C C . ARG A 1 86 ? 16.781 0.132 13.170 1.00 92.00 86 ARG A C 1
ATOM 720 O O . ARG A 1 86 ? 16.352 0.365 14.296 1.00 92.00 86 ARG A O 1
ATOM 727 N N . TRP A 1 87 ? 15.975 0.050 12.113 1.00 92.38 87 TRP A N 1
ATOM 728 C CA . TRP A 1 87 ? 14.522 0.145 12.243 1.00 92.38 87 TRP A CA 1
ATOM 729 C C . TRP A 1 87 ? 13.917 -1.048 12.985 1.00 92.38 87 TRP A C 1
ATOM 731 O O . TRP A 1 87 ? 12.975 -0.848 13.748 1.00 92.38 87 TRP A O 1
ATOM 741 N N . LYS A 1 88 ? 14.453 -2.266 12.828 1.00 92.38 88 LYS A N 1
ATOM 742 C CA . LYS A 1 88 ? 14.030 -3.428 13.631 1.00 92.38 88 LYS A CA 1
ATOM 743 C C . LYS A 1 88 ? 14.375 -3.255 15.107 1.00 92.38 88 LYS A C 1
ATOM 745 O O . LYS A 1 88 ? 13.534 -3.546 15.954 1.00 92.38 88 LYS A O 1
ATOM 750 N N . GLU A 1 89 ? 15.578 -2.770 15.410 1.00 96.50 89 GLU A N 1
ATOM 751 C CA . GLU A 1 89 ? 16.005 -2.471 16.781 1.00 96.50 89 GLU A CA 1
ATOM 752 C C . GLU A 1 89 ? 15.074 -1.436 17.420 1.00 96.50 89 GLU A C 1
ATOM 754 O O . GLU A 1 89 ? 14.510 -1.680 18.487 1.00 96.50 89 GLU A O 1
ATOM 759 N N . TYR A 1 90 ? 14.828 -0.321 16.726 1.00 93.62 90 TYR A N 1
ATOM 760 C CA . TYR A 1 90 ? 13.896 0.706 17.183 1.00 93.62 90 TYR A CA 1
ATOM 761 C C . TYR A 1 90 ? 12.469 0.162 17.343 1.00 93.62 90 TYR A C 1
ATOM 763 O O . TYR A 1 90 ? 11.831 0.400 18.366 1.00 93.62 90 TYR A O 1
ATOM 771 N N . ASN A 1 91 ? 11.983 -0.640 16.391 1.00 93.00 91 ASN A N 1
ATOM 772 C CA . ASN A 1 91 ? 10.684 -1.304 16.495 1.00 93.00 91 ASN A CA 1
ATOM 773 C C . ASN A 1 91 ? 10.595 -2.196 17.741 1.00 93.00 91 ASN A C 1
ATOM 775 O O . ASN A 1 91 ? 9.580 -2.177 18.426 1.00 93.00 91 ASN A O 1
ATOM 779 N N . SER A 1 92 ? 11.659 -2.927 18.086 1.00 95.06 92 SER A N 1
ATOM 780 C CA . SER A 1 92 ? 11.685 -3.739 19.306 1.00 95.06 92 SER A CA 1
ATOM 781 C C . SER A 1 92 ? 11.592 -2.903 20.584 1.00 95.06 92 SER A C 1
ATOM 783 O O . SER A 1 92 ? 11.013 -3.382 21.558 1.00 95.06 92 SER A O 1
ATOM 785 N N . LEU A 1 93 ? 12.165 -1.697 20.609 1.00 96.00 93 LEU A N 1
ATOM 786 C CA . LEU A 1 93 ? 12.051 -0.782 21.749 1.00 96.00 93 LEU A CA 1
ATOM 787 C C . LEU A 1 93 ? 10.628 -0.234 21.871 1.00 96.00 93 LEU A C 1
ATOM 789 O O . LEU A 1 93 ? 10.014 -0.346 22.929 1.00 96.00 93 LEU A O 1
ATOM 793 N N . VAL A 1 94 ? 10.079 0.271 20.766 1.00 92.81 94 VAL A N 1
ATOM 794 C CA . VAL A 1 94 ? 8.719 0.820 20.721 1.00 92.81 94 VAL A CA 1
ATOM 795 C C . VAL A 1 94 ? 7.670 -0.250 21.036 1.00 92.81 94 VAL A C 1
ATOM 797 O O . VAL A 1 94 ? 6.687 0.030 21.714 1.00 92.81 94 VAL A O 1
ATOM 800 N N . GLU A 1 95 ? 7.878 -1.495 20.604 1.00 92.75 95 GLU A N 1
ATOM 801 C CA . GLU A 1 95 ? 6.989 -2.603 20.956 1.00 92.75 95 GLU A CA 1
ATOM 802 C C . GLU A 1 95 ? 6.974 -2.848 22.469 1.00 92.75 95 GLU A C 1
ATOM 804 O O . GLU A 1 95 ? 5.904 -3.033 23.035 1.00 92.75 95 GLU A O 1
ATOM 809 N N . LYS A 1 96 ? 8.126 -2.792 23.150 1.00 95.62 96 LYS A N 1
ATOM 810 C CA . LYS A 1 96 ? 8.178 -2.939 24.615 1.00 95.62 96 LYS A CA 1
ATOM 811 C C . LYS A 1 96 ? 7.424 -1.817 25.324 1.00 95.62 96 LYS A C 1
ATOM 813 O O . LYS A 1 96 ? 6.637 -2.101 26.218 1.00 95.62 96 LYS A O 1
ATOM 818 N N . GLU A 1 97 ? 7.627 -0.569 24.905 1.00 93.88 97 GLU A N 1
ATOM 819 C CA . GLU A 1 97 ? 6.881 0.582 25.436 1.00 93.88 97 GLU A CA 1
ATOM 820 C C . GLU A 1 97 ? 5.369 0.414 25.224 1.00 93.88 97 GLU A C 1
ATOM 822 O O . GLU A 1 97 ? 4.578 0.642 26.136 1.00 93.88 97 GLU A O 1
ATOM 827 N N . TYR A 1 98 ? 4.965 -0.056 24.043 1.00 92.25 98 TYR A N 1
ATOM 828 C CA . TYR A 1 98 ? 3.568 -0.350 23.745 1.00 92.25 98 TYR A CA 1
ATOM 829 C C . TYR A 1 98 ? 2.989 -1.431 24.668 1.00 92.25 98 TYR A C 1
ATOM 831 O O . TYR A 1 98 ? 1.884 -1.256 25.179 1.00 92.25 98 TYR A O 1
ATOM 839 N N . GLN A 1 99 ? 3.720 -2.525 24.911 1.00 92.19 99 GLN A N 1
ATOM 840 C CA . GLN A 1 99 ? 3.263 -3.590 25.811 1.00 92.19 99 GLN A CA 1
ATOM 841 C C . GLN A 1 99 ? 3.079 -3.085 27.248 1.00 92.19 99 GLN A C 1
ATOM 843 O O . GLN A 1 99 ? 2.066 -3.405 27.860 1.00 92.19 99 GLN A O 1
ATOM 848 N N . ILE A 1 100 ? 3.977 -2.227 27.746 1.00 95.12 100 ILE A N 1
ATOM 849 C CA . ILE A 1 100 ? 3.845 -1.609 29.078 1.00 95.12 100 ILE A CA 1
ATOM 850 C C . ILE A 1 100 ? 2.528 -0.825 29.190 1.00 95.12 100 ILE A C 1
ATOM 852 O O . ILE A 1 100 ? 1.785 -0.995 30.154 1.00 95.12 100 ILE A O 1
ATOM 856 N N . ILE A 1 101 ? 2.197 -0.007 28.187 1.00 92.81 101 ILE A N 1
ATOM 857 C CA . ILE A 1 101 ? 0.969 0.808 28.191 1.00 92.81 101 ILE A CA 1
ATOM 858 C C . ILE A 1 101 ? -0.283 -0.085 28.105 1.00 92.81 101 ILE A C 1
ATOM 860 O O . ILE A 1 101 ? -1.301 0.189 28.746 1.00 92.81 101 ILE A O 1
ATOM 864 N N . VAL A 1 102 ? -0.220 -1.182 27.342 1.00 89.94 102 VAL A N 1
ATOM 865 C CA . VAL A 1 102 ? -1.304 -2.176 27.262 1.00 89.94 102 VAL A CA 1
ATOM 866 C C . VAL A 1 102 ? -1.514 -2.895 28.598 1.00 89.94 102 VAL A C 1
ATOM 868 O O . VAL A 1 102 ? -2.661 -3.083 29.012 1.00 89.94 102 VAL A O 1
ATOM 871 N N . GLU A 1 103 ? -0.436 -3.278 29.281 1.00 94.75 103 GLU A N 1
ATOM 872 C CA . GLU A 1 103 ? -0.490 -3.896 30.608 1.00 94.75 103 GLU A CA 1
ATOM 873 C C . GLU A 1 103 ? -1.055 -2.925 31.653 1.00 94.75 103 GLU A C 1
ATOM 875 O O . GLU A 1 103 ? -2.007 -3.280 32.349 1.00 94.75 103 GLU A O 1
ATOM 880 N N . GLU A 1 104 ? -0.584 -1.672 31.686 1.00 95.06 104 GLU A N 1
ATOM 881 C CA . GLU A 1 104 ? -1.109 -0.638 32.590 1.00 95.06 104 GLU A CA 1
ATOM 882 C C . GLU A 1 104 ? -2.613 -0.415 32.372 1.00 95.06 104 GLU A C 1
ATOM 884 O O . GLU A 1 104 ? -3.396 -0.328 33.325 1.00 95.06 104 GLU A O 1
ATOM 889 N N . LYS A 1 105 ? -3.053 -0.364 31.109 1.00 94.00 105 LYS A N 1
ATOM 890 C CA . LYS A 1 105 ? -4.477 -0.254 30.782 1.00 94.00 105 LYS A CA 1
ATOM 891 C C . LYS A 1 105 ? -5.265 -1.426 31.375 1.00 94.00 105 LYS A C 1
ATOM 893 O O . LYS A 1 105 ? -6.305 -1.203 31.998 1.00 94.00 105 LYS A O 1
ATOM 898 N N . LYS A 1 106 ? -4.780 -2.657 31.198 1.00 94.31 106 LYS A N 1
ATOM 899 C CA . LYS A 1 106 ? -5.440 -3.869 31.699 1.00 94.31 106 LYS A CA 1
ATOM 900 C C . LYS A 1 106 ? -5.562 -3.858 33.226 1.00 94.31 106 LYS A C 1
ATOM 902 O O . LYS A 1 106 ? -6.636 -4.152 33.751 1.00 94.31 106 LYS A O 1
ATOM 907 N N . GLU A 1 107 ? -4.511 -3.463 33.941 1.00 96.88 107 GLU A N 1
ATOM 908 C CA . GLU A 1 107 ? -4.544 -3.336 35.404 1.00 96.88 107 GLU A CA 1
ATOM 909 C C . GLU A 1 107 ? -5.604 -2.324 35.869 1.00 96.88 107 GLU A C 1
ATOM 911 O O . GLU A 1 107 ? -6.360 -2.582 36.812 1.00 96.88 107 GLU A O 1
ATOM 916 N N . LYS A 1 108 ? -5.727 -1.187 35.171 1.00 94.62 108 LYS A N 1
ATOM 917 C CA . LYS A 1 108 ? -6.754 -0.179 35.479 1.00 94.62 108 LYS A CA 1
ATOM 918 C C . LYS A 1 108 ? -8.165 -0.669 35.179 1.00 94.62 108 LYS A C 1
ATOM 920 O O . LYS A 1 108 ? -9.080 -0.376 35.949 1.00 94.62 108 LYS A O 1
ATOM 925 N N . GLU A 1 109 ? -8.365 -1.431 34.108 1.00 92.81 109 GLU A N 1
ATOM 926 C CA . GLU A 1 109 ? -9.655 -2.068 33.817 1.00 92.81 109 GLU A CA 1
ATOM 927 C C . GLU A 1 109 ? -10.062 -3.064 34.914 1.00 92.81 109 GLU A C 1
ATOM 929 O O . GLU A 1 109 ? -11.226 -3.104 35.322 1.00 92.81 109 GLU A O 1
ATOM 934 N N . GLU A 1 110 ? -9.114 -3.843 35.438 1.00 96.31 110 GLU A N 1
ATOM 935 C CA . GLU A 1 110 ? -9.355 -4.737 36.574 1.00 96.31 110 GLU A CA 1
ATOM 936 C C . GLU A 1 110 ? -9.689 -3.962 37.857 1.00 96.31 110 GLU A C 1
ATOM 938 O O . GLU A 1 110 ? -10.599 -4.351 38.596 1.00 96.31 110 GLU A O 1
ATOM 943 N N . LEU A 1 111 ? -9.019 -2.832 38.104 1.00 94.38 111 LEU A N 1
ATOM 944 C CA . LEU A 1 111 ? -9.338 -1.944 39.224 1.00 94.38 111 LEU A CA 1
ATOM 945 C C . LEU A 1 111 ? -10.748 -1.351 39.100 1.00 94.38 111 LEU A C 1
ATOM 947 O O . LEU A 1 111 ? -11.486 -1.325 40.084 1.00 94.38 111 LEU A O 1
ATOM 951 N N . VAL A 1 112 ? -11.161 -0.934 37.898 1.00 93.75 112 VAL A N 1
ATOM 952 C CA . VAL A 1 112 ? -12.532 -0.465 37.636 1.00 93.75 112 VAL A CA 1
ATOM 953 C C . VAL A 1 112 ? -13.556 -1.535 38.003 1.00 93.75 112 VAL A C 1
ATOM 955 O O . VAL A 1 112 ? -14.538 -1.207 38.669 1.00 93.75 112 VAL A O 1
ATOM 958 N N . LYS A 1 113 ? -13.323 -2.802 37.636 1.00 95.00 113 LYS A N 1
ATOM 959 C CA . LYS A 1 113 ? -14.223 -3.912 37.995 1.00 95.00 113 LYS A CA 1
ATOM 960 C C . LYS A 1 113 ? -14.349 -4.062 39.514 1.00 95.00 113 LYS A C 1
ATOM 962 O O . LYS A 1 113 ? -15.465 -4.085 40.029 1.00 95.00 113 LYS A O 1
ATOM 967 N N . LYS A 1 114 ? -13.225 -4.056 40.241 1.00 94.81 114 LYS A N 1
ATOM 968 C CA . LYS A 1 114 ? -13.214 -4.127 41.716 1.00 94.81 114 LYS A CA 1
ATOM 969 C C . LYS A 1 114 ? -13.954 -2.949 42.361 1.00 94.81 114 LYS A C 1
ATOM 971 O O . LYS A 1 114 ? -14.764 -3.150 43.262 1.00 94.81 114 LYS A O 1
ATOM 976 N N . LEU A 1 115 ? -13.724 -1.725 41.880 1.00 91.44 115 LEU A N 1
ATOM 977 C CA . LEU A 1 115 ? -14.408 -0.527 42.383 1.00 91.44 115 LEU A CA 1
ATOM 978 C C . LEU A 1 115 ? -15.917 -0.568 42.100 1.00 91.44 115 LEU A C 1
ATOM 980 O O . LEU A 1 115 ? -16.710 -0.133 42.930 1.00 91.44 115 LEU A O 1
ATOM 984 N N . GLN A 1 116 ? -16.339 -1.106 40.954 1.00 90.69 116 GLN A N 1
ATOM 985 C CA . GLN A 1 116 ? -17.759 -1.291 40.649 1.00 90.69 116 GLN A CA 1
ATOM 986 C C . GLN A 1 116 ? -18.426 -2.278 41.614 1.00 90.69 116 GLN A C 1
ATOM 988 O O . GLN A 1 116 ? -19.522 -1.997 42.097 1.00 90.69 116 GLN A O 1
ATOM 993 N N . GLU A 1 117 ? -17.765 -3.389 41.940 1.00 93.56 117 GLU A N 1
ATOM 994 C CA . GLU A 1 117 ? -18.253 -4.348 42.939 1.00 93.56 117 GLU A CA 1
ATOM 995 C C . GLU A 1 117 ? -18.359 -3.728 44.340 1.00 93.56 117 GLU A C 1
ATOM 997 O O . GLU A 1 117 ? -19.343 -3.945 45.047 1.00 93.56 117 GLU A O 1
ATOM 1002 N N . ASP A 1 118 ? -17.371 -2.928 44.742 1.00 90.69 118 ASP A N 1
ATOM 1003 C CA . ASP A 1 118 ? -17.379 -2.230 46.028 1.00 90.69 118 ASP A CA 1
ATOM 1004 C C . ASP A 1 118 ? -18.472 -1.150 46.108 1.00 90.69 118 ASP A C 1
ATOM 1006 O O . ASP A 1 118 ? -19.110 -0.997 47.154 1.00 90.69 118 ASP A O 1
ATOM 1010 N N . ASN A 1 119 ? -18.755 -0.461 44.998 1.00 88.25 119 ASN A N 1
ATOM 1011 C CA . ASN A 1 119 ? -19.866 0.488 44.901 1.00 88.25 119 ASN A CA 1
ATOM 1012 C C . ASN A 1 119 ? -21.226 -0.206 45.094 1.00 88.25 119 ASN A C 1
ATOM 1014 O O . ASN A 1 119 ? -22.097 0.305 45.794 1.00 88.25 119 ASN A O 1
ATOM 1018 N N . LEU A 1 120 ? -21.399 -1.406 44.523 1.00 88.94 120 LEU A N 1
ATOM 1019 C CA . LEU A 1 120 ? -22.611 -2.219 44.701 1.00 88.94 120 LEU A CA 1
ATOM 1020 C C . LEU A 1 120 ? -22.798 -2.686 46.153 1.00 88.94 120 LEU A C 1
ATOM 1022 O O . LEU A 1 120 ? -23.928 -2.886 46.591 1.00 88.94 120 LEU A O 1
ATOM 1026 N N . LYS A 1 121 ? -21.708 -2.810 46.920 1.00 92.56 121 LYS A N 1
ATOM 1027 C CA . LYS A 1 121 ? -21.729 -3.110 48.363 1.00 92.56 121 LYS A CA 1
ATOM 1028 C C . LYS A 1 121 ? -21.974 -1.870 49.238 1.00 92.56 121 LYS A C 1
ATOM 1030 O O . LYS A 1 121 ? -21.860 -1.962 50.458 1.00 92.56 121 LYS A O 1
ATOM 1035 N N . GLY A 1 122 ? -22.295 -0.719 48.643 1.00 88.31 122 GLY A N 1
ATOM 1036 C CA . GLY A 1 122 ? -22.638 0.513 49.358 1.00 88.31 122 GLY A CA 1
ATOM 1037 C C . GLY A 1 122 ? -21.441 1.340 49.837 1.00 88.31 122 GLY A C 1
ATOM 1038 O O . GLY A 1 122 ? -21.629 2.275 50.614 1.00 88.31 122 GLY A O 1
ATOM 1039 N N . LYS A 1 123 ? -20.212 1.039 49.392 1.00 87.06 123 LYS A N 1
ATOM 1040 C CA . LYS A 1 123 ? -19.050 1.899 49.665 1.00 87.06 123 LYS A CA 1
ATOM 1041 C C . LYS A 1 123 ? -19.062 3.107 48.722 1.00 87.06 123 LYS A C 1
ATOM 1043 O O . LYS A 1 123 ? -19.221 2.957 47.515 1.00 87.06 123 LYS A O 1
ATOM 1048 N N . SER A 1 124 ? -18.827 4.308 49.250 1.00 85.25 124 SER A N 1
ATOM 1049 C CA . SER A 1 124 ? -18.722 5.530 48.440 1.00 85.25 124 SER A CA 1
ATOM 1050 C C . SER A 1 124 ? -17.388 5.583 47.679 1.00 85.25 124 SER A C 1
ATOM 1052 O O . SER A 1 124 ? -16.387 6.039 48.224 1.00 85.25 124 SER A O 1
ATOM 1054 N N . VAL A 1 125 ? -17.380 5.152 46.413 1.00 91.19 125 VAL A N 1
ATOM 1055 C CA . VAL A 1 125 ? -16.179 5.110 45.539 1.00 91.19 125 VAL A CA 1
ATOM 1056 C C . VAL A 1 125 ? -16.316 5.917 44.238 1.00 91.19 125 VAL A C 1
ATOM 1058 O O . VAL A 1 125 ? -15.466 5.841 43.351 1.00 91.19 125 VAL A O 1
ATOM 1061 N N . GLY A 1 126 ? -17.378 6.719 44.097 1.00 86.31 126 GLY A N 1
ATOM 1062 C CA . GLY A 1 126 ? -17.716 7.395 42.835 1.00 86.31 126 GLY A CA 1
ATOM 1063 C C . GLY A 1 126 ? -16.605 8.287 42.261 1.00 86.31 126 GLY A C 1
ATOM 1064 O O . GLY A 1 126 ? -16.354 8.253 41.056 1.00 86.31 126 GLY A O 1
ATOM 1065 N N . GLY A 1 127 ? -15.900 9.041 43.114 1.00 90.81 127 GLY A N 1
ATOM 1066 C CA . GLY A 1 127 ? -14.814 9.929 42.680 1.00 90.81 127 GLY A CA 1
ATOM 1067 C C . GLY A 1 127 ? -13.591 9.178 42.144 1.00 90.81 127 GLY A C 1
ATOM 1068 O O . GLY A 1 127 ? -13.025 9.557 41.119 1.00 90.81 127 GLY A O 1
ATOM 1069 N N . GLU A 1 128 ? -13.210 8.077 42.793 1.00 91.12 128 GLU A N 1
ATOM 1070 C CA . GLU A 1 128 ? -12.077 7.257 42.357 1.00 91.12 128 GLU A CA 1
ATOM 1071 C C . GLU A 1 128 ? -12.388 6.526 41.047 1.00 91.12 128 GLU A C 1
ATOM 1073 O O . GLU A 1 128 ? -11.575 6.549 40.122 1.00 91.12 128 GLU A O 1
ATOM 1078 N N . LEU A 1 129 ? -13.597 5.970 40.917 1.00 90.94 129 LEU A N 1
ATOM 1079 C CA . LEU A 1 129 ? -14.049 5.308 39.693 1.00 90.94 129 LEU A CA 1
ATOM 1080 C C . LEU A 1 129 ? -14.009 6.251 38.480 1.00 90.94 129 LEU A C 1
ATOM 1082 O O . LEU A 1 129 ? -13.552 5.856 37.405 1.00 90.94 129 LEU A O 1
ATOM 1086 N N . ALA A 1 130 ? -14.462 7.498 38.647 1.00 92.19 130 ALA A N 1
ATOM 1087 C CA . ALA A 1 130 ? -14.398 8.508 37.594 1.00 92.19 130 ALA A CA 1
ATOM 1088 C C . ALA A 1 130 ? -12.946 8.812 37.189 1.00 92.19 130 ALA A C 1
ATOM 1090 O O . ALA A 1 130 ? -12.638 8.855 35.999 1.00 92.19 130 ALA A O 1
ATOM 1091 N N . ARG A 1 131 ? -12.036 8.938 38.166 1.00 95.38 131 ARG A N 1
ATOM 1092 C CA . ARG A 1 131 ? -10.608 9.181 37.913 1.00 95.38 131 ARG A CA 1
ATOM 1093 C C . ARG A 1 131 ? -9.962 8.045 37.116 1.00 95.38 131 ARG A C 1
ATOM 1095 O O . ARG A 1 131 ? -9.277 8.317 36.133 1.00 95.38 131 ARG A O 1
ATOM 1102 N N . VAL A 1 132 ? -10.184 6.789 37.513 1.00 92.88 132 VAL A N 1
ATOM 1103 C CA . VAL A 1 132 ? -9.584 5.627 36.830 1.00 92.88 132 VAL A CA 1
ATOM 1104 C C . VAL A 1 132 ? -10.126 5.492 35.405 1.00 92.88 132 VAL A C 1
ATOM 1106 O O . VAL A 1 132 ? -9.357 5.251 34.478 1.00 92.88 132 VAL A O 1
ATOM 1109 N N . ARG A 1 133 ? -11.427 5.731 35.188 1.00 93.12 133 ARG A N 1
ATOM 1110 C CA . ARG A 1 133 ? -12.015 5.733 33.837 1.00 93.12 133 ARG A CA 1
ATOM 1111 C C . ARG A 1 133 ? -11.389 6.787 32.926 1.00 93.12 133 ARG A C 1
ATOM 1113 O O . ARG A 1 133 ? -11.082 6.473 31.781 1.00 93.12 133 ARG A O 1
ATOM 1120 N N . SER A 1 134 ? -11.150 7.999 33.426 1.00 94.38 134 SER A N 1
ATOM 1121 C CA . SER A 1 134 ? -10.466 9.040 32.648 1.00 94.38 134 SER A CA 1
ATOM 1122 C C . SER A 1 134 ? -9.042 8.635 32.256 1.00 94.38 134 SER A C 1
ATOM 1124 O O . SER A 1 134 ? -8.636 8.881 31.124 1.00 94.38 134 SER A O 1
ATOM 1126 N N . GLN A 1 135 ? -8.302 7.962 33.144 1.00 93.75 135 GLN A N 1
ATOM 1127 C CA . GLN A 1 135 ? -6.967 7.441 32.823 1.00 93.75 135 GLN A CA 1
ATOM 1128 C C . GLN A 1 135 ? -7.011 6.337 31.760 1.00 93.75 135 GLN A C 1
ATOM 1130 O O . GLN A 1 135 ? -6.168 6.322 30.871 1.00 93.75 135 GLN A O 1
ATOM 1135 N N . ILE A 1 136 ? -7.999 5.436 31.815 1.00 91.75 136 ILE A N 1
ATOM 1136 C CA . ILE A 1 136 ? -8.191 4.418 30.769 1.00 91.75 136 ILE A CA 1
ATOM 1137 C C . ILE A 1 136 ? -8.455 5.089 29.421 1.00 91.75 136 ILE A C 1
ATOM 1139 O O . ILE A 1 136 ? -7.860 4.679 28.435 1.00 91.75 136 ILE A O 1
ATOM 1143 N N . ILE A 1 137 ? -9.282 6.140 29.371 1.00 91.88 137 ILE A N 1
ATOM 1144 C CA . ILE A 1 137 ? -9.552 6.883 28.130 1.00 91.88 137 ILE A CA 1
ATOM 1145 C C . ILE A 1 137 ? -8.268 7.515 27.569 1.00 91.88 137 ILE A C 1
ATOM 1147 O O . ILE A 1 137 ? -8.062 7.488 26.360 1.00 91.88 137 ILE A O 1
ATOM 1151 N N . GLN A 1 138 ? -7.390 8.049 28.423 1.00 90.31 138 GLN A N 1
ATOM 1152 C CA . GLN A 1 138 ? -6.095 8.597 27.998 1.00 90.31 138 GLN A CA 1
ATOM 1153 C C . GLN A 1 138 ? -5.173 7.510 27.431 1.00 90.31 138 GLN A C 1
ATOM 1155 O O . GLN A 1 138 ? -4.707 7.642 26.303 1.00 90.31 138 GLN A O 1
ATOM 1160 N N . LEU A 1 139 ? -4.994 6.391 28.145 1.00 90.25 139 LEU A N 1
ATOM 1161 C CA . LEU A 1 139 ? -4.207 5.250 27.652 1.00 90.25 139 LEU A CA 1
ATOM 1162 C C . LEU A 1 139 ? -4.813 4.673 26.368 1.00 90.25 139 LEU A C 1
ATOM 1164 O O . LEU A 1 139 ? -4.101 4.278 25.450 1.00 90.25 139 LEU A O 1
ATOM 1168 N N . GLU A 1 140 ? -6.142 4.653 26.261 1.00 88.12 140 GLU A N 1
ATOM 1169 C CA . GLU A 1 140 ? -6.823 4.304 25.025 1.00 88.12 140 GLU A CA 1
ATOM 1170 C C . GLU A 1 140 ? -6.501 5.276 23.908 1.00 88.12 140 GLU A C 1
ATOM 1172 O O . GLU A 1 140 ? -6.284 4.804 22.811 1.00 88.12 140 GLU A O 1
ATOM 1177 N N . GLN A 1 141 ? -6.437 6.584 24.134 1.00 87.00 141 GLN A N 1
ATOM 1178 C CA . GLN A 1 141 ? -6.041 7.546 23.101 1.00 87.00 141 GLN A CA 1
ATOM 1179 C C . GLN A 1 141 ? -4.564 7.410 22.694 1.00 87.00 141 GLN A C 1
ATOM 1181 O O . GLN A 1 141 ? -4.225 7.693 21.546 1.00 87.00 141 GLN A O 1
ATOM 1186 N N . GLU A 1 142 ? -3.695 6.949 23.593 1.00 85.12 142 GLU A N 1
ATOM 1187 C CA . GLU A 1 142 ? -2.285 6.669 23.297 1.00 85.12 142 GLU A CA 1
ATOM 1188 C C . GLU A 1 142 ? -2.098 5.357 22.511 1.00 85.12 142 GLU A C 1
ATOM 1190 O O . GLU A 1 142 ? -1.347 5.309 21.531 1.00 85.12 142 GLU A O 1
ATOM 1195 N N . ILE A 1 143 ? -2.810 4.293 22.913 1.00 84.88 143 ILE A N 1
ATOM 1196 C CA . ILE A 1 143 ? -2.793 2.962 22.275 1.00 84.88 143 ILE A CA 1
ATOM 1197 C C . ILE A 1 143 ? -3.554 2.980 20.959 1.00 84.88 143 ILE A C 1
ATOM 1199 O O . ILE A 1 143 ? -3.096 2.421 19.954 1.00 84.88 143 ILE A O 1
ATOM 1203 N N . LYS A 1 144 ? -4.764 3.549 20.987 1.00 80.00 144 LYS A N 1
ATOM 1204 C CA . LYS A 1 144 ? -5.599 3.764 19.819 1.00 80.00 144 LYS A CA 1
ATOM 1205 C C . LYS A 1 144 ? -4.856 4.814 19.046 1.00 80.00 144 LYS A C 1
ATOM 1207 O O . LYS A 1 144 ? -5.081 6.014 19.154 1.00 80.00 144 LYS A O 1
ATOM 1212 N N . VAL A 1 145 ? -4.028 4.303 18.151 1.00 61.03 145 VAL A N 1
ATOM 1213 C CA . VAL A 1 145 ? -3.888 4.992 16.907 1.00 61.03 145 VAL A CA 1
ATOM 1214 C C . VAL A 1 145 ? -5.293 5.077 16.398 1.00 61.03 145 VAL A C 1
ATOM 1216 O O . VAL A 1 145 ? -5.904 4.082 15.996 1.00 61.03 145 VAL A O 1
ATOM 1219 N N . GLU A 1 146 ? -5.838 6.276 16.516 1.00 50.09 146 GLU A N 1
ATOM 1220 C CA . GLU A 1 146 ? -6.930 6.683 15.697 1.00 50.09 146 GLU A CA 1
ATOM 1221 C C . GLU A 1 146 ? -6.575 6.055 14.344 1.00 50.09 146 GLU A C 1
ATOM 1223 O O . GLU A 1 146 ? -5.499 6.283 13.767 1.00 50.09 146 GLU A O 1
ATOM 1228 N N . LYS A 1 147 ? -7.479 5.236 13.816 1.00 44.50 147 LYS A N 1
ATOM 1229 C CA . LYS A 1 147 ? -7.752 5.419 12.410 1.00 44.50 147 LYS A CA 1
ATOM 1230 C C . LYS A 1 147 ? -8.191 6.889 12.319 1.00 44.50 147 LYS A C 1
ATOM 1232 O O . LYS A 1 147 ? -9.352 7.168 12.064 1.00 44.50 147 LYS A O 1
ATOM 1237 N N . GLN A 1 148 ? -7.264 7.846 12.499 1.00 40.97 148 GLN A N 1
ATOM 1238 C CA . GLN A 1 148 ? -7.030 8.835 11.499 1.00 40.97 148 GLN A CA 1
ATOM 1239 C C . GLN A 1 148 ? -7.209 7.984 10.259 1.00 40.97 148 GLN A C 1
ATOM 1241 O O . GLN A 1 148 ? -6.366 7.163 9.887 1.00 40.97 148 GLN A O 1
ATOM 1246 N N . LYS A 1 149 ? -8.401 8.112 9.680 1.00 40.09 149 LYS A N 1
ATOM 1247 C CA . LYS A 1 149 ? -8.438 8.524 8.309 1.00 40.09 149 LYS A CA 1
ATOM 1248 C C . LYS A 1 149 ? -7.222 9.449 8.183 1.00 40.09 149 LYS A C 1
ATOM 1250 O O . LYS A 1 149 ? -7.302 10.644 8.409 1.00 40.09 149 LYS A O 1
ATOM 1255 N N . TYR A 1 150 ? -6.073 8.866 7.854 1.00 40.09 150 TYR A N 1
ATOM 1256 C CA . TYR A 1 150 ? -5.482 9.170 6.584 1.00 40.09 150 TYR A CA 1
ATOM 1257 C C . TYR A 1 150 ? -6.696 9.269 5.648 1.00 40.09 150 TYR A C 1
ATOM 1259 O O . TYR A 1 150 ? -7.179 8.280 5.120 1.00 40.09 150 TYR A O 1
ATOM 1267 N N . THR A 1 151 ? -7.357 10.428 5.656 1.00 41.47 151 THR A N 1
ATOM 1268 C CA . THR A 1 151 ? -7.579 11.184 4.456 1.00 41.47 151 THR A CA 1
ATOM 1269 C C . THR A 1 151 ? -6.161 11.359 3.961 1.00 41.47 151 THR A C 1
ATOM 1271 O O . THR A 1 151 ? -5.484 12.278 4.433 1.00 41.47 151 THR A O 1
ATOM 1274 N N . PRO A 1 152 ? -5.619 10.437 3.134 1.00 43.22 152 PRO A N 1
ATOM 1275 C CA . PRO A 1 152 ? -4.556 10.888 2.273 1.00 43.22 152 PRO A CA 1
ATOM 1276 C C . PRO A 1 152 ? -5.141 12.154 1.652 1.00 43.22 152 PRO A C 1
ATOM 1278 O O . PRO A 1 152 ? -6.210 12.119 1.049 1.00 43.22 152 PRO A O 1
ATOM 1281 N N . SER A 1 153 ? -4.498 13.300 1.846 1.00 48.00 153 SER A N 1
ATOM 1282 C CA . SER A 1 153 ? -4.854 14.522 1.117 1.00 48.00 153 SER A CA 1
ATOM 1283 C C . SER A 1 153 ? -4.630 14.363 -0.396 1.00 48.00 153 SER A C 1
ATOM 1285 O O . SER A 1 153 ? -4.669 15.329 -1.148 1.00 48.00 153 SER A O 1
ATOM 1287 N N . GLN A 1 154 ? -4.349 13.140 -0.839 1.00 63.06 154 GLN A N 1
ATOM 1288 C CA . GLN A 1 154 ? -4.113 12.722 -2.191 1.00 63.06 154 GLN A CA 1
ATOM 1289 C C . GLN A 1 154 ? -5.030 11.522 -2.439 1.00 63.06 154 GLN A C 1
ATOM 1291 O O . GLN A 1 154 ? -4.767 10.401 -2.006 1.00 63.06 154 GLN A O 1
ATOM 1296 N N . GLU A 1 155 ? -6.159 11.809 -3.070 1.00 87.62 155 GLU A N 1
ATOM 1297 C CA . GLU A 1 155 ? -7.122 10.813 -3.523 1.00 87.62 155 GLU A CA 1
ATOM 1298 C C . GLU A 1 155 ? -6.437 9.867 -4.519 1.00 87.62 155 GLU A C 1
ATOM 1300 O O . GLU A 1 155 ? -5.607 10.298 -5.331 1.00 87.62 155 GLU A O 1
ATOM 1305 N N . VAL A 1 156 ? -6.754 8.569 -4.448 1.00 94.00 156 VAL A N 1
ATOM 1306 C CA . VAL A 1 156 ? -6.354 7.628 -5.499 1.00 94.00 156 VAL A CA 1
ATOM 1307 C C . VAL A 1 156 ? -6.964 8.127 -6.800 1.00 94.00 156 VAL A C 1
ATOM 1309 O O . VAL A 1 156 ? -8.161 8.379 -6.873 1.00 94.00 156 VAL A O 1
ATOM 1312 N N . THR A 1 157 ? -6.139 8.282 -7.830 1.00 95.94 157 THR A N 1
ATOM 1313 C CA . THR A 1 157 ? -6.612 8.722 -9.146 1.00 95.94 157 THR A CA 1
ATOM 1314 C C . THR A 1 157 ? -6.511 7.578 -10.131 1.00 95.94 157 THR A C 1
ATOM 1316 O O . THR A 1 157 ? -5.594 6.756 -10.064 1.00 95.94 157 THR A O 1
ATOM 1319 N N . VAL A 1 158 ? -7.444 7.529 -11.074 1.00 97.38 158 VAL A N 1
ATOM 1320 C CA . VAL A 1 158 ? -7.437 6.527 -12.136 1.00 97.38 158 VAL A CA 1
ATOM 1321 C C . VAL A 1 158 ? -7.219 7.196 -13.480 1.00 97.38 158 VAL A C 1
ATOM 1323 O O . VAL A 1 158 ? -7.855 8.193 -13.810 1.00 97.38 158 VAL A O 1
ATOM 1326 N N . GLN A 1 159 ? -6.314 6.636 -14.276 1.00 97.56 159 GLN A N 1
ATOM 1327 C CA . GLN A 1 159 ? -6.160 6.980 -15.687 1.00 97.56 159 GLN A CA 1
ATOM 1328 C C . GLN A 1 159 ? -6.593 5.785 -16.529 1.00 97.56 159 GLN A C 1
ATOM 1330 O O . GLN A 1 159 ? -5.929 4.750 -16.535 1.00 97.56 159 GLN A O 1
ATOM 1335 N N . ALA A 1 160 ? -7.716 5.932 -17.227 1.00 97.94 160 ALA A N 1
ATOM 1336 C CA . ALA A 1 160 ? -8.302 4.906 -18.072 1.00 97.94 160 ALA A CA 1
ATOM 1337 C C . ALA A 1 160 ? -8.060 5.220 -19.549 1.00 97.94 160 ALA A C 1
ATOM 1339 O O . ALA A 1 160 ? -8.543 6.220 -20.083 1.00 97.94 160 ALA A O 1
ATOM 1340 N N . TYR A 1 161 ? -7.316 4.348 -20.221 1.00 97.44 161 TYR A N 1
ATOM 1341 C CA . TYR A 1 161 ? -7.016 4.472 -21.640 1.00 97.44 161 TYR A CA 1
ATOM 1342 C C . TYR A 1 161 ? -7.928 3.559 -22.467 1.00 97.44 161 TYR A C 1
ATOM 1344 O O . TYR A 1 161 ? -7.860 2.339 -22.365 1.00 97.44 161 TYR A O 1
ATOM 1352 N N . TRP A 1 162 ? -8.790 4.128 -23.305 1.00 97.75 162 TRP A N 1
ATOM 1353 C CA . TRP A 1 162 ? -9.678 3.342 -24.164 1.00 97.75 162 TRP A CA 1
ATOM 1354 C C . TRP A 1 162 ? -9.063 3.061 -25.535 1.00 97.75 162 TRP A C 1
ATOM 1356 O O . TRP A 1 162 ? -8.226 3.811 -26.049 1.00 97.75 162 TRP A O 1
ATOM 1366 N N . HIS A 1 163 ? -9.530 1.985 -26.159 1.00 96.69 163 HIS A N 1
ATOM 1367 C CA . HIS A 1 163 ? -9.037 1.448 -27.421 1.00 96.69 163 HIS A CA 1
ATOM 1368 C C . HIS A 1 163 ? -10.173 1.268 -28.433 1.00 96.69 163 HIS A C 1
ATOM 1370 O O . HIS A 1 163 ? -11.354 1.279 -28.095 1.00 96.69 163 HIS A O 1
ATOM 1376 N N . LYS A 1 164 ? -9.818 1.106 -29.715 1.00 94.88 164 LYS A N 1
ATOM 1377 C CA . LYS A 1 164 ? -10.804 0.775 -30.760 1.00 94.88 164 LYS A CA 1
ATOM 1378 C C . LYS A 1 164 ? -11.259 -0.686 -30.687 1.00 94.88 164 LYS A C 1
ATOM 1380 O O . LYS A 1 164 ? -12.376 -0.982 -31.094 1.00 94.88 164 LYS A O 1
ATOM 1385 N N . LYS A 1 165 ? -10.382 -1.586 -30.237 1.00 95.25 165 LYS A N 1
ATOM 1386 C CA . LYS A 1 165 ? -10.671 -3.003 -29.990 1.00 95.25 165 LYS A CA 1
ATOM 1387 C C . LYS A 1 165 ? -10.576 -3.251 -28.484 1.00 95.25 165 LYS A C 1
ATOM 1389 O O . LYS A 1 165 ? -9.613 -2.794 -27.882 1.00 95.25 165 LYS A O 1
ATOM 1394 N N . GLY A 1 166 ? -11.506 -3.992 -27.887 1.00 95.12 166 GLY A N 1
ATOM 1395 C CA . GLY A 1 166 ? -11.554 -4.160 -26.425 1.00 95.12 166 GLY A CA 1
ATOM 1396 C C . GLY A 1 166 ? -12.092 -2.902 -25.743 1.00 95.12 166 GLY A C 1
ATOM 1397 O O . GLY A 1 166 ? -12.944 -2.267 -26.345 1.00 95.12 166 GLY A O 1
ATOM 1398 N N . PHE A 1 167 ? -11.564 -2.550 -24.560 1.00 97.06 167 PHE A N 1
ATOM 1399 C CA . PHE A 1 167 ? -12.020 -1.455 -23.681 1.00 97.06 167 PHE A CA 1
ATOM 1400 C C . PHE A 1 167 ? -12.397 -0.172 -24.442 1.00 97.06 167 PHE A C 1
ATOM 1402 O O . PHE A 1 167 ? -11.552 0.685 -24.715 1.00 97.06 167 PHE A O 1
ATOM 1409 N N . THR A 1 168 ? -13.660 -0.084 -24.847 1.00 97.62 168 THR A N 1
ATOM 1410 C CA . THR A 1 168 ? -14.167 0.920 -25.782 1.00 97.62 168 THR A CA 1
ATOM 1411 C C . THR A 1 168 ? -14.340 2.268 -25.092 1.00 97.62 168 THR A C 1
ATOM 1413 O O . THR A 1 168 ? -14.335 2.369 -23.868 1.00 97.62 168 THR A O 1
ATOM 1416 N N . SER A 1 169 ? -14.549 3.334 -25.871 1.00 97.88 169 SER A N 1
ATOM 1417 C CA . SER A 1 169 ? -14.870 4.649 -25.299 1.00 97.88 169 SER A CA 1
ATOM 1418 C C . SER A 1 169 ? -16.147 4.629 -24.450 1.00 97.88 169 SER A C 1
ATOM 1420 O O . SER A 1 169 ? -16.231 5.403 -23.504 1.00 97.88 169 SER A O 1
ATOM 1422 N N . GLN A 1 170 ? -17.128 3.783 -24.787 1.00 98.12 170 GLN A N 1
ATOM 1423 C CA . GLN A 1 170 ? -18.358 3.647 -24.005 1.00 98.12 170 GLN A CA 1
ATOM 1424 C C . GLN A 1 170 ? -18.080 2.921 -22.684 1.00 98.12 170 GLN A C 1
ATOM 1426 O O . GLN A 1 170 ? -18.421 3.438 -21.628 1.00 98.12 170 GLN A O 1
ATOM 1431 N N . GLU A 1 171 ? -17.392 1.777 -22.731 1.00 98.12 171 GLU A N 1
ATOM 1432 C CA . GLU A 1 171 ? -17.023 1.023 -21.524 1.00 98.12 1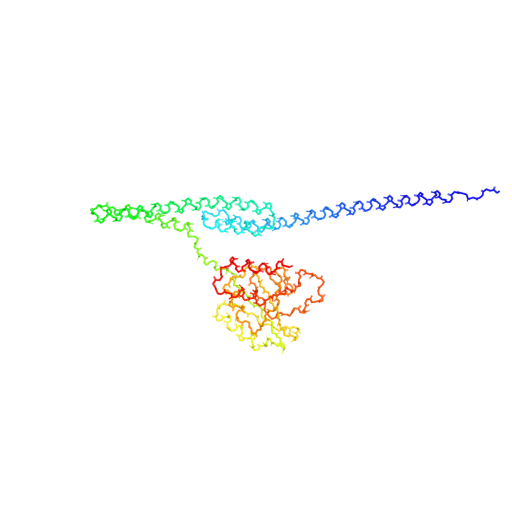71 GLU A CA 1
ATOM 1433 C C . GLU A 1 171 ? -16.128 1.846 -20.586 1.00 98.12 171 GLU A C 1
ATOM 1435 O O . GLU A 1 171 ? -16.272 1.766 -19.371 1.00 98.12 171 GLU A O 1
ATOM 1440 N N . ALA A 1 172 ? -15.216 2.659 -21.128 1.00 98.06 172 ALA A N 1
ATOM 1441 C CA . ALA A 1 172 ? -14.368 3.541 -20.327 1.00 98.06 172 ALA A CA 1
ATOM 1442 C C . ALA A 1 172 ? -15.160 4.652 -19.631 1.00 98.06 172 ALA A C 1
ATOM 1444 O O . ALA A 1 172 ? -14.832 5.016 -18.503 1.00 98.06 172 ALA A O 1
ATOM 1445 N N . GLU A 1 173 ? -16.213 5.158 -20.269 1.00 98.25 173 GLU A N 1
ATOM 1446 C CA . GLU A 1 173 ? -17.100 6.151 -19.668 1.00 98.25 173 GLU A CA 1
ATOM 1447 C C . GLU A 1 173 ? -18.003 5.529 -18.593 1.00 98.25 173 GLU A C 1
ATOM 1449 O O . GLU A 1 173 ? -18.140 6.082 -17.504 1.00 98.25 173 GLU A O 1
ATOM 1454 N N . GLU A 1 174 ? -18.550 4.337 -18.842 1.00 98.00 174 GLU A N 1
ATOM 1455 C CA . GLU A 1 174 ? -19.303 3.571 -17.839 1.00 98.00 174 GLU A CA 1
ATOM 1456 C C . GLU A 1 174 ? -18.428 3.230 -16.621 1.00 98.00 174 GLU A C 1
ATOM 1458 O O . GLU A 1 174 ? -18.855 3.380 -15.473 1.00 98.00 174 GLU A O 1
ATOM 1463 N N . PHE A 1 175 ? -17.173 2.843 -16.863 1.00 98.12 175 PHE A N 1
ATOM 1464 C CA . PHE A 1 175 ? -16.169 2.605 -15.830 1.00 98.12 175 PHE A CA 1
ATOM 1465 C C . PHE A 1 175 ? -15.869 3.872 -15.014 1.00 98.12 175 PHE A C 1
ATOM 1467 O O . PHE A 1 175 ? -15.879 3.817 -13.784 1.00 98.12 175 PHE A O 1
ATOM 1474 N N . ARG A 1 176 ? -15.677 5.024 -15.677 1.00 98.19 176 ARG A N 1
ATOM 1475 C CA . ARG A 1 176 ? -15.474 6.331 -15.027 1.00 98.19 176 ARG A CA 1
ATOM 1476 C C . ARG A 1 176 ? -16.641 6.692 -14.113 1.00 98.19 176 ARG A C 1
ATOM 1478 O O . ARG A 1 176 ? -16.421 6.990 -12.944 1.00 98.19 176 ARG A O 1
ATOM 1485 N N . ILE A 1 177 ? -17.872 6.615 -14.623 1.00 97.81 177 ILE A N 1
ATOM 1486 C CA . ILE A 1 177 ? -19.092 6.931 -13.863 1.00 97.81 177 ILE A CA 1
ATOM 1487 C C . ILE A 1 177 ? -19.211 6.033 -12.627 1.00 97.81 177 ILE A C 1
ATOM 1489 O O . ILE A 1 177 ? -19.567 6.512 -11.549 1.00 97.81 177 ILE A O 1
ATOM 1493 N N . LYS A 1 178 ? -18.902 4.737 -12.765 1.00 97.25 178 LYS A N 1
ATOM 1494 C CA . LYS A 1 178 ? -18.935 3.791 -11.644 1.00 97.25 178 LYS A CA 1
ATOM 1495 C C . LYS A 1 178 ? -17.950 4.192 -10.543 1.00 97.25 178 LYS A C 1
ATOM 1497 O O . LYS A 1 178 ? -18.359 4.261 -9.391 1.00 97.25 178 LYS A O 1
ATOM 1502 N N . LEU A 1 179 ? -16.698 4.485 -10.898 1.00 96.12 179 LEU A N 1
ATOM 1503 C CA . LEU A 1 179 ? -15.656 4.847 -9.934 1.00 96.12 179 LEU A CA 1
ATOM 1504 C C . LEU A 1 179 ? -15.884 6.218 -9.289 1.00 96.12 179 LEU A C 1
ATOM 1506 O O . LEU A 1 179 ? -15.695 6.367 -8.085 1.00 96.12 179 LEU A O 1
ATOM 1510 N N . GLU A 1 180 ? -16.345 7.209 -10.051 1.00 95.75 180 GLU A N 1
ATOM 1511 C CA . GLU A 1 180 ? -16.640 8.538 -9.505 1.00 95.75 180 GLU A CA 1
ATOM 1512 C C . GLU A 1 180 ? -17.813 8.524 -8.524 1.00 95.75 180 GLU A C 1
ATOM 1514 O O . GLU A 1 180 ? -17.799 9.269 -7.545 1.00 95.75 180 GLU A O 1
ATOM 1519 N N . ARG A 1 181 ? -18.806 7.648 -8.731 1.00 94.88 181 ARG A N 1
ATOM 1520 C CA . ARG A 1 181 ? -19.895 7.440 -7.763 1.00 94.88 181 ARG A CA 1
ATOM 1521 C C . ARG A 1 181 ? -19.373 6.958 -6.407 1.00 94.88 181 ARG A C 1
ATOM 1523 O O . ARG A 1 181 ? -19.957 7.300 -5.382 1.00 94.88 181 ARG A O 1
ATOM 1530 N N . ASP A 1 182 ? -18.282 6.201 -6.419 1.00 91.69 182 ASP A N 1
ATOM 1531 C CA . ASP A 1 182 ? -17.615 5.684 -5.226 1.00 91.69 182 ASP A CA 1
ATOM 1532 C C . ASP A 1 182 ? -16.488 6.625 -4.736 1.00 91.69 182 ASP A C 1
ATOM 1534 O O . ASP A 1 182 ? -15.753 6.294 -3.810 1.00 91.69 182 ASP A O 1
ATOM 1538 N N . GLY A 1 183 ? -16.376 7.829 -5.316 1.00 92.94 183 GLY A N 1
ATOM 1539 C CA . GLY A 1 183 ? -15.452 8.875 -4.874 1.00 92.94 183 GLY A CA 1
ATOM 1540 C C . GLY A 1 183 ? -14.022 8.754 -5.405 1.00 92.94 183 GLY A C 1
ATOM 1541 O O . GLY A 1 183 ? -13.128 9.360 -4.825 1.00 92.94 183 GLY A O 1
ATOM 1542 N N . ILE A 1 184 ? -13.790 7.999 -6.487 1.00 94.75 184 ILE A N 1
ATOM 1543 C CA . ILE A 1 184 ? -12.463 7.817 -7.099 1.00 94.75 184 ILE A CA 1
ATOM 1544 C C . ILE A 1 184 ? -12.358 8.652 -8.391 1.00 94.75 184 ILE A C 1
ATOM 1546 O O . ILE A 1 184 ? -12.942 8.276 -9.419 1.00 94.75 184 ILE A O 1
ATOM 1550 N N . PRO A 1 185 ? -11.600 9.768 -8.393 1.00 96.06 185 PRO A N 1
ATOM 1551 C CA . PRO A 1 185 ? -11.419 10.599 -9.580 1.00 96.06 185 PRO A CA 1
ATOM 1552 C C . PRO A 1 185 ? -10.809 9.809 -10.739 1.00 96.06 185 PRO A C 1
ATOM 1554 O O . PRO A 1 185 ? -9.728 9.226 -10.617 1.00 96.06 185 PRO A O 1
ATOM 1557 N N . THR A 1 186 ? -11.483 9.818 -11.891 1.00 97.25 186 THR A N 1
ATOM 1558 C CA . THR A 1 186 ? -11.095 8.997 -13.041 1.00 97.25 186 THR A CA 1
ATOM 1559 C C . THR A 1 186 ? -10.997 9.835 -14.315 1.00 97.25 186 THR A C 1
ATOM 1561 O O . THR A 1 186 ? -11.971 10.416 -14.784 1.00 97.25 186 THR A O 1
ATOM 1564 N N . ALA A 1 187 ? -9.810 9.878 -14.918 1.00 97.56 187 ALA A N 1
ATOM 1565 C CA . ALA A 1 187 ? -9.566 10.522 -16.202 1.00 97.56 187 ALA A CA 1
ATOM 1566 C C . ALA A 1 187 ? -9.602 9.490 -17.335 1.00 97.56 187 ALA A C 1
ATOM 1568 O O . ALA A 1 187 ? -8.871 8.500 -17.301 1.00 97.56 187 ALA A O 1
ATOM 1569 N N . VAL A 1 188 ? -10.407 9.747 -18.366 1.00 98.19 188 VAL A N 1
ATOM 1570 C CA . VAL A 1 188 ? -10.527 8.881 -19.548 1.00 98.19 188 VAL A CA 1
ATOM 1571 C C . VAL A 1 188 ? -9.788 9.502 -20.732 1.00 98.19 188 VAL A C 1
ATOM 1573 O O . VAL A 1 188 ? -9.974 10.673 -21.059 1.00 98.19 188 VAL A O 1
ATOM 1576 N N . MET A 1 189 ? -8.940 8.719 -21.396 1.00 97.44 189 MET A N 1
ATOM 1577 C CA . MET A 1 189 ? -8.107 9.159 -22.517 1.00 97.44 189 MET A CA 1
ATOM 1578 C C . MET A 1 189 ? -8.094 8.112 -23.629 1.00 97.44 189 MET A C 1
ATOM 1580 O O . MET A 1 189 ? -8.238 6.920 -23.386 1.00 97.44 189 MET A O 1
ATOM 1584 N N . LYS A 1 190 ? -7.869 8.537 -24.871 1.00 96.88 190 LYS A N 1
ATOM 1585 C CA . LYS A 1 190 ? -7.709 7.614 -26.000 1.00 96.88 190 LYS A CA 1
ATOM 1586 C C . LYS A 1 190 ? -6.288 7.060 -26.052 1.00 96.88 190 LYS A C 1
ATOM 1588 O O . LYS A 1 190 ? -5.334 7.836 -26.087 1.00 96.88 190 LYS A O 1
ATOM 1593 N N . HIS A 1 191 ? -6.136 5.746 -26.163 1.00 93.88 191 HIS A N 1
ATOM 1594 C CA . HIS A 1 191 ? -4.841 5.126 -26.420 1.00 93.88 191 HIS A CA 1
ATOM 1595 C C . HIS A 1 191 ? -4.468 5.185 -27.916 1.00 93.88 191 HIS A C 1
ATOM 1597 O O . HIS A 1 191 ? -5.320 5.063 -28.800 1.00 93.88 191 HIS A O 1
ATOM 1603 N N . VAL A 1 192 ? -3.175 5.347 -28.226 1.00 90.94 192 VAL A N 1
ATOM 1604 C CA . VAL A 1 192 ? -2.681 5.404 -29.621 1.00 90.94 192 VAL A CA 1
ATOM 1605 C C . VAL A 1 192 ? -2.743 4.031 -30.299 1.00 90.94 192 VAL A C 1
ATOM 1607 O O . VAL A 1 192 ? -3.120 3.923 -31.465 1.00 90.94 192 VAL A O 1
ATOM 1610 N N . ASN A 1 193 ? -2.383 2.972 -29.570 1.00 89.62 193 ASN A N 1
ATOM 1611 C CA . ASN A 1 193 ? -2.474 1.593 -30.056 1.00 89.62 193 ASN A CA 1
ATOM 1612 C C . ASN A 1 193 ? -3.947 1.134 -30.094 1.00 89.62 193 ASN A C 1
ATOM 1614 O O . ASN A 1 193 ? -4.581 1.153 -29.040 1.00 89.62 193 ASN A O 1
ATOM 1618 N N . PRO A 1 194 ? -4.489 0.699 -31.248 1.00 91.38 194 PRO A N 1
ATOM 1619 C CA . PRO A 1 194 ? -5.878 0.255 -31.357 1.00 91.38 194 PRO A CA 1
ATOM 1620 C C . PRO A 1 194 ? -6.157 -1.131 -30.758 1.00 91.38 194 PRO A C 1
ATOM 1622 O O . PRO A 1 194 ? -7.331 -1.470 -30.625 1.00 91.38 194 PRO A O 1
ATOM 1625 N N . GLU A 1 195 ? -5.128 -1.930 -30.463 1.00 94.88 195 GLU A N 1
ATOM 1626 C CA . GLU A 1 195 ? -5.277 -3.294 -29.942 1.00 94.88 195 GLU A CA 1
ATOM 1627 C C . GLU A 1 195 ? -5.840 -3.322 -28.521 1.00 94.88 195 GLU A C 1
ATOM 1629 O O . GLU A 1 195 ? -5.614 -2.391 -27.750 1.00 94.88 195 GLU A O 1
ATOM 1634 N N . ALA A 1 196 ? -6.532 -4.412 -28.178 1.00 96.44 196 ALA A N 1
ATOM 1635 C CA . ALA A 1 196 ? -7.167 -4.571 -26.874 1.00 96.44 196 ALA A CA 1
ATOM 1636 C C . ALA A 1 196 ? -6.157 -4.450 -25.722 1.00 96.44 196 ALA A C 1
ATOM 1638 O O . ALA A 1 196 ? -5.037 -4.967 -25.840 1.00 96.44 196 ALA A O 1
ATOM 1639 N N . PRO A 1 197 ? -6.519 -3.766 -24.623 1.00 97.19 197 PRO A N 1
ATOM 1640 C CA . PRO A 1 197 ? -5.668 -3.709 -23.451 1.00 97.19 197 PRO A CA 1
ATOM 1641 C C . PRO A 1 197 ? -5.656 -5.053 -22.727 1.00 97.19 197 PRO A C 1
ATOM 1643 O O . PRO A 1 197 ? -6.620 -5.815 -22.744 1.00 97.19 197 PRO A O 1
ATOM 1646 N N . ASP A 1 198 ? -4.534 -5.328 -22.082 1.00 97.69 198 ASP A N 1
ATOM 1647 C CA . ASP A 1 198 ? -4.271 -6.556 -21.330 1.00 97.69 198 ASP A CA 1
ATOM 1648 C C . ASP A 1 198 ? -3.406 -6.287 -20.091 1.00 97.69 198 ASP A C 1
ATOM 1650 O O . ASP A 1 198 ? -2.965 -7.220 -19.422 1.00 97.69 198 ASP A O 1
ATOM 1654 N N . SER A 1 199 ? -3.121 -5.015 -19.805 1.00 97.19 199 SER A N 1
ATOM 1655 C CA . SER A 1 199 ? -2.161 -4.600 -18.793 1.00 97.19 199 SER A CA 1
ATOM 1656 C C . SER A 1 199 ? -2.728 -3.506 -17.895 1.00 97.19 199 SER A C 1
ATOM 1658 O O . SER A 1 199 ? -3.575 -2.707 -18.308 1.00 97.19 199 SER A O 1
ATOM 1660 N N . ILE A 1 200 ? -2.212 -3.453 -16.672 1.00 97.69 200 ILE A N 1
ATOM 1661 C CA . ILE A 1 200 ? -2.536 -2.443 -15.659 1.00 97.69 200 ILE A CA 1
ATOM 1662 C C . ILE A 1 200 ? -1.264 -1.935 -14.970 1.00 97.69 200 ILE A C 1
ATOM 1664 O O . ILE A 1 200 ? -0.204 -2.556 -15.048 1.00 97.69 200 ILE A O 1
ATOM 1668 N N . PHE A 1 201 ? -1.368 -0.810 -14.276 1.00 97.00 201 PHE A N 1
ATOM 1669 C CA . PHE A 1 201 ? -0.357 -0.286 -13.361 1.00 97.00 201 PHE A CA 1
ATOM 1670 C C . PHE A 1 201 ? -1.040 0.095 -12.047 1.00 97.00 201 PHE A C 1
ATOM 1672 O O . PHE A 1 201 ? -2.087 0.736 -12.075 1.00 97.00 201 PHE A O 1
ATOM 1679 N N . ILE A 1 202 ? -0.443 -0.267 -10.913 1.00 97.12 202 ILE A N 1
ATOM 1680 C CA . ILE A 1 202 ? -0.949 0.075 -9.579 1.00 97.12 202 ILE A CA 1
ATOM 1681 C C . ILE A 1 202 ? 0.175 0.770 -8.816 1.00 97.12 202 ILE A C 1
ATOM 1683 O O . ILE A 1 202 ? 1.252 0.198 -8.646 1.00 97.12 202 ILE A O 1
ATOM 1687 N N . GLY A 1 203 ? -0.066 1.998 -8.363 1.00 95.44 203 GLY A N 1
ATOM 1688 C CA . GLY A 1 203 ? 0.880 2.748 -7.549 1.00 95.44 203 GLY A CA 1
ATOM 1689 C C . GLY A 1 203 ? 1.153 2.099 -6.183 1.00 95.44 203 GLY A C 1
ATOM 1690 O O . GLY A 1 203 ? 0.318 1.405 -5.604 1.00 95.44 203 GLY A O 1
ATOM 1691 N N . ALA A 1 204 ? 2.349 2.339 -5.641 1.00 92.44 204 ALA A N 1
ATOM 1692 C CA . ALA A 1 204 ? 2.835 1.690 -4.416 1.00 92.44 204 ALA A CA 1
ATOM 1693 C C . ALA A 1 204 ? 2.138 2.132 -3.110 1.00 92.44 204 ALA A C 1
ATOM 1695 O O . ALA A 1 204 ? 2.417 1.558 -2.058 1.00 92.44 204 ALA A O 1
ATOM 1696 N N . LEU A 1 205 ? 1.294 3.164 -3.159 1.00 89.88 205 LEU A N 1
ATOM 1697 C CA . LEU A 1 205 ? 0.549 3.729 -2.029 1.00 89.88 205 LEU A CA 1
ATOM 1698 C C . LEU A 1 205 ? -0.974 3.595 -2.193 1.00 89.88 205 LEU A C 1
ATOM 1700 O O . LEU A 1 205 ? -1.710 4.016 -1.303 1.00 89.88 205 LEU A O 1
ATOM 1704 N N . VAL A 1 206 ? -1.454 3.001 -3.292 1.00 93.88 206 VAL A N 1
ATOM 1705 C CA . VAL A 1 206 ? -2.880 2.700 -3.473 1.00 93.88 206 VAL A CA 1
ATOM 1706 C C . VAL A 1 206 ? -3.315 1.731 -2.371 1.00 93.88 206 VAL A C 1
ATOM 1708 O O . VAL A 1 206 ? -2.662 0.707 -2.127 1.00 93.88 206 VAL A O 1
ATOM 1711 N N . ASN A 1 207 ? -4.385 2.081 -1.660 1.00 93.62 207 ASN A N 1
ATOM 1712 C CA . ASN A 1 207 ? -4.919 1.243 -0.592 1.00 93.62 207 ASN A CA 1
ATOM 1713 C C . ASN A 1 207 ? -5.650 0.015 -1.171 1.00 93.62 207 ASN A C 1
ATOM 1715 O O . ASN A 1 207 ? -5.975 -0.040 -2.357 1.00 93.62 207 ASN A O 1
ATOM 1719 N N . ALA A 1 208 ? -5.861 -0.998 -0.331 1.00 94.25 208 ALA A N 1
ATOM 1720 C CA . ALA A 1 208 ? -6.443 -2.263 -0.758 1.00 94.25 208 ALA A CA 1
ATOM 1721 C C . ALA A 1 208 ? -7.887 -2.097 -1.253 1.00 94.25 208 ALA A C 1
ATOM 1723 O O . ALA A 1 208 ? -8.238 -2.674 -2.274 1.00 94.25 208 ALA A O 1
ATOM 1724 N N . GLU A 1 209 ? -8.699 -1.299 -0.559 1.00 93.56 209 GLU A N 1
ATOM 1725 C CA . GLU A 1 209 ? -10.122 -1.106 -0.862 1.00 93.56 209 GLU A CA 1
ATOM 1726 C C . GLU A 1 209 ? -10.327 -0.465 -2.243 1.00 93.56 209 GLU A C 1
ATOM 1728 O O . GLU A 1 209 ? -11.017 -1.038 -3.090 1.00 93.56 209 GLU A O 1
ATOM 1733 N N . ASP A 1 210 ? -9.637 0.644 -2.521 1.00 95.69 210 ASP A N 1
ATOM 1734 C CA . ASP A 1 210 ? -9.698 1.337 -3.810 1.00 95.69 210 ASP A CA 1
ATOM 1735 C C . ASP A 1 210 ? -9.161 0.445 -4.931 1.00 95.69 210 ASP A C 1
ATOM 1737 O O . ASP A 1 210 ? -9.790 0.312 -5.981 1.00 95.69 210 ASP A O 1
ATOM 1741 N N . ALA A 1 211 ? -8.023 -0.227 -4.715 1.00 97.06 211 ALA A N 1
ATOM 1742 C CA . ALA A 1 211 ? -7.479 -1.145 -5.710 1.00 97.06 211 ALA A CA 1
ATOM 1743 C C . ALA A 1 211 ? -8.464 -2.280 -6.031 1.00 97.06 211 ALA A C 1
ATOM 1745 O O . ALA A 1 211 ? -8.685 -2.582 -7.200 1.00 97.06 211 ALA A O 1
ATOM 1746 N N . GLN A 1 212 ? -9.086 -2.891 -5.022 1.00 96.69 212 GLN A N 1
ATOM 1747 C CA . GLN A 1 212 ? -10.073 -3.957 -5.209 1.00 96.69 212 GLN A CA 1
ATOM 1748 C C . GLN A 1 212 ? -11.289 -3.473 -5.992 1.00 96.69 212 GLN A C 1
ATOM 1750 O O . GLN A 1 212 ? -11.729 -4.147 -6.928 1.00 96.69 212 GLN A O 1
ATOM 1755 N N . LEU A 1 213 ? -11.808 -2.293 -5.652 1.00 95.81 213 LEU A N 1
ATOM 1756 C CA . LEU A 1 213 ? -12.935 -1.686 -6.348 1.00 95.81 213 LEU A CA 1
ATOM 1757 C C . LEU A 1 213 ? -12.605 -1.401 -7.821 1.00 95.81 213 LEU A C 1
ATOM 1759 O O . LEU A 1 213 ? -13.387 -1.748 -8.710 1.00 95.81 213 LEU A O 1
ATOM 1763 N N . ILE A 1 214 ? -11.426 -0.837 -8.092 1.00 97.88 214 ILE A N 1
ATOM 1764 C CA . ILE A 1 214 ? -10.961 -0.529 -9.450 1.00 97.88 214 ILE A CA 1
ATOM 1765 C C . ILE A 1 214 ? -10.772 -1.817 -10.261 1.00 97.88 214 ILE A C 1
ATOM 1767 O O . ILE A 1 214 ? -11.304 -1.943 -11.365 1.00 97.88 214 ILE A O 1
ATOM 1771 N N . LEU A 1 215 ? -10.051 -2.796 -9.711 1.00 97.75 215 LEU A N 1
ATOM 1772 C CA . LEU A 1 215 ? -9.709 -4.041 -10.402 1.00 97.75 215 LEU A CA 1
ATOM 1773 C C . LEU A 1 215 ? -10.929 -4.938 -10.655 1.00 97.75 215 LEU A C 1
ATOM 1775 O O . LEU A 1 215 ? -11.037 -5.522 -11.731 1.00 97.75 215 LEU A O 1
ATOM 1779 N N . SER A 1 216 ? -11.867 -5.018 -9.707 1.00 97.12 216 SER A N 1
ATOM 1780 C CA . SER A 1 216 ? -13.127 -5.763 -9.878 1.00 97.12 216 SER A CA 1
ATOM 1781 C C . SER A 1 216 ? -14.095 -5.100 -10.865 1.00 97.12 216 SER A C 1
ATOM 1783 O O . SER A 1 216 ? -15.063 -5.723 -11.302 1.00 97.12 216 SER A O 1
ATOM 1785 N N . SER A 1 217 ? -13.83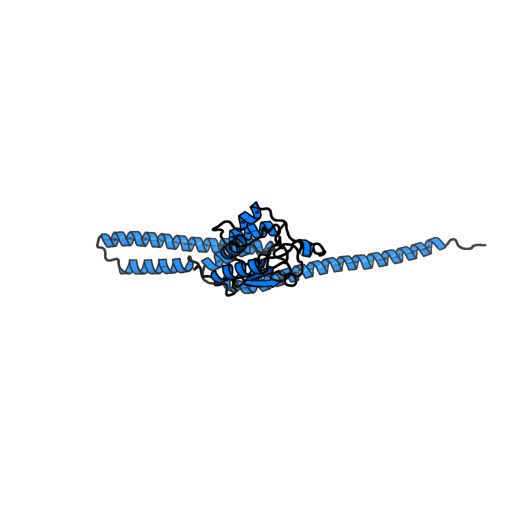9 -3.842 -11.232 1.00 97.44 217 SER A N 1
ATOM 1786 C CA . SER A 1 217 ? -14.646 -3.077 -12.183 1.00 97.44 217 SER A CA 1
ATOM 1787 C C . SER A 1 217 ? -14.113 -3.119 -13.615 1.00 97.44 217 SER A C 1
ATOM 1789 O O . SER A 1 217 ? -14.760 -2.564 -14.500 1.00 97.44 217 SER A O 1
ATOM 1791 N N . LEU A 1 218 ? -12.959 -3.748 -13.864 1.00 97.69 218 LEU A N 1
ATOM 1792 C CA . LEU A 1 218 ? -12.369 -3.800 -15.200 1.00 97.69 218 LEU A CA 1
ATOM 1793 C C . LEU A 1 218 ? -13.275 -4.565 -16.183 1.00 97.69 218 LEU A C 1
ATOM 1795 O O . LEU A 1 218 ? -13.659 -5.700 -15.899 1.00 97.69 218 LEU A O 1
ATOM 1799 N N . PRO A 1 219 ? -13.555 -4.013 -17.378 1.00 96.88 219 PRO A N 1
ATOM 1800 C CA . PRO A 1 219 ? -14.334 -4.707 -18.407 1.00 96.88 219 PRO A CA 1
ATOM 1801 C C . PRO A 1 219 ? -13.490 -5.694 -19.234 1.00 96.88 219 PRO A C 1
ATOM 1803 O O . PRO A 1 219 ? -13.948 -6.219 -20.245 1.00 96.88 219 PRO A O 1
ATOM 1806 N N . TYR A 1 220 ? -12.238 -5.937 -18.841 1.00 97.25 220 TYR A N 1
ATOM 1807 C CA . TYR A 1 220 ? -11.319 -6.843 -19.523 1.00 97.25 220 TYR A CA 1
ATOM 1808 C C . TYR A 1 220 ? -10.428 -7.584 -18.519 1.00 97.25 220 TYR A C 1
ATOM 1810 O O . TYR A 1 220 ? -10.210 -7.135 -17.395 1.00 97.25 220 TYR A O 1
ATOM 1818 N N . GLU A 1 221 ? -9.882 -8.725 -18.939 1.00 97.19 221 GLU A N 1
ATOM 1819 C CA . GLU A 1 221 ? -8.950 -9.515 -18.131 1.00 97.19 221 GLU A CA 1
ATOM 1820 C C . GLU A 1 221 ? -7.527 -8.945 -18.236 1.00 97.19 221 GLU A C 1
ATOM 1822 O O . GLU A 1 221 ? -6.913 -8.963 -19.308 1.00 97.19 221 GLU A O 1
ATOM 1827 N N . ALA A 1 222 ? -6.984 -8.455 -17.119 1.00 97.81 222 ALA A N 1
ATOM 1828 C CA . ALA A 1 222 ? -5.590 -8.034 -17.043 1.00 97.81 222 ALA A CA 1
ATOM 1829 C C . ALA A 1 222 ? -4.667 -9.259 -16.947 1.00 97.81 222 ALA A C 1
ATOM 1831 O O . ALA A 1 222 ? -4.733 -10.037 -15.998 1.00 97.81 222 ALA A O 1
ATOM 1832 N N . LYS A 1 223 ? -3.784 -9.412 -17.933 1.00 97.88 223 LYS A N 1
ATOM 1833 C CA . LYS A 1 223 ? -2.801 -10.504 -18.042 1.00 97.88 223 LYS A CA 1
ATOM 1834 C C . LYS A 1 223 ? -1.397 -10.069 -17.646 1.00 97.88 223 LYS A C 1
ATOM 1836 O O . LYS A 1 223 ? -0.516 -10.909 -17.464 1.00 97.88 223 LYS A O 1
ATOM 1841 N N . TYR A 1 224 ? -1.187 -8.763 -17.511 1.00 97.56 224 TYR A N 1
ATOM 1842 C CA . TYR A 1 224 ? 0.086 -8.190 -17.118 1.00 97.56 224 TYR A CA 1
ATOM 1843 C C . TYR A 1 224 ? -0.076 -7.026 -16.142 1.00 97.56 224 TYR A C 1
ATOM 1845 O O . TYR A 1 224 ? -1.072 -6.301 -16.159 1.00 97.56 224 TYR A O 1
ATOM 1853 N N . ILE A 1 225 ? 0.963 -6.798 -15.344 1.00 97.31 225 ILE A N 1
ATOM 1854 C CA . ILE A 1 225 ? 1.102 -5.623 -14.489 1.00 97.31 225 ILE A CA 1
ATOM 1855 C C . ILE A 1 225 ? 2.438 -4.931 -14.756 1.00 97.31 225 ILE A C 1
ATOM 1857 O O . ILE A 1 225 ? 3.476 -5.577 -14.890 1.00 97.31 225 ILE A O 1
ATOM 1861 N N . PHE A 1 226 ? 2.432 -3.606 -14.855 1.00 95.81 226 PHE A N 1
ATOM 1862 C CA . PHE A 1 226 ? 3.670 -2.836 -14.923 1.00 95.81 226 PHE A CA 1
ATOM 1863 C C . PHE A 1 226 ? 4.331 -2.739 -13.540 1.00 95.81 226 PHE A C 1
ATOM 1865 O O . PHE A 1 226 ? 3.630 -2.623 -12.533 1.00 95.81 226 PHE A O 1
ATOM 1872 N N . PRO A 1 227 ? 5.675 -2.768 -13.468 1.00 94.81 227 PRO A N 1
ATOM 1873 C CA . PRO A 1 227 ? 6.391 -2.718 -12.199 1.00 94.81 227 PRO A CA 1
ATOM 1874 C C . PRO A 1 227 ? 6.178 -1.378 -11.489 1.00 94.81 227 PRO A C 1
ATOM 1876 O O . PRO A 1 227 ? 5.982 -0.346 -12.127 1.00 94.81 227 PRO A O 1
ATOM 1879 N N . LEU A 1 228 ? 6.325 -1.360 -10.160 1.00 92.25 228 LEU A N 1
ATOM 1880 C CA . LEU A 1 228 ? 6.198 -0.136 -9.348 1.00 92.25 228 LEU A CA 1
ATOM 1881 C C . LEU A 1 228 ? 7.203 0.964 -9.742 1.00 92.25 228 LEU A C 1
ATOM 1883 O O . LEU A 1 228 ? 7.017 2.131 -9.414 1.00 92.25 228 LEU A O 1
ATOM 1887 N N . THR A 1 229 ? 8.277 0.600 -10.445 1.00 89.69 229 THR A N 1
ATOM 1888 C CA . THR A 1 229 ? 9.296 1.521 -10.970 1.00 89.69 229 THR A CA 1
ATOM 1889 C C . THR A 1 229 ? 8.961 2.087 -12.351 1.00 89.69 229 THR A C 1
ATOM 1891 O O . THR A 1 229 ? 9.816 2.740 -12.955 1.00 89.69 229 THR A O 1
ATOM 1894 N N . TYR A 1 230 ? 7.766 1.821 -12.887 1.00 92.06 230 TYR A N 1
ATOM 1895 C CA . TYR A 1 230 ? 7.392 2.252 -14.229 1.00 92.06 230 TYR A CA 1
ATOM 1896 C C . TYR A 1 230 ? 7.451 3.794 -14.358 1.00 92.06 230 TYR A C 1
ATOM 1898 O O . TYR A 1 230 ? 6.961 4.502 -13.476 1.00 92.06 230 TYR A O 1
ATOM 1906 N N . PRO A 1 231 ? 8.076 4.365 -15.409 1.00 88.19 231 PRO A N 1
ATOM 1907 C CA . PRO A 1 231 ? 8.358 5.796 -15.456 1.00 88.19 231 PRO A CA 1
ATOM 1908 C C . PRO A 1 231 ? 7.101 6.645 -15.652 1.00 88.19 231 PRO A C 1
ATOM 1910 O O . PRO A 1 231 ? 6.254 6.322 -16.487 1.00 88.19 231 PRO A O 1
ATOM 1913 N N . ARG A 1 232 ? 7.055 7.817 -15.002 1.00 88.50 232 ARG A N 1
ATOM 1914 C CA . ARG A 1 232 ? 5.961 8.797 -15.154 1.00 88.50 232 ARG A CA 1
ATOM 1915 C C . ARG A 1 232 ? 5.658 9.145 -16.610 1.00 88.50 232 ARG A C 1
ATOM 1917 O O . ARG A 1 232 ? 4.508 9.160 -17.023 1.00 88.50 232 ARG A O 1
ATOM 1924 N N . ALA A 1 233 ? 6.705 9.367 -17.406 1.00 87.31 233 ALA A N 1
ATOM 1925 C CA . ALA A 1 233 ? 6.586 9.715 -18.823 1.00 87.31 233 ALA A CA 1
ATOM 1926 C C . ALA A 1 233 ? 5.908 8.628 -19.682 1.00 87.31 233 ALA A C 1
ATOM 1928 O O . ALA A 1 233 ? 5.613 8.874 -20.846 1.00 87.31 233 ALA A O 1
ATOM 1929 N N . LYS A 1 234 ? 5.695 7.425 -19.132 1.00 86.12 234 LYS A N 1
ATOM 1930 C CA . LYS A 1 234 ? 5.058 6.292 -19.810 1.00 86.12 234 LYS A CA 1
ATOM 1931 C C . LYS A 1 234 ? 3.743 5.846 -19.162 1.00 86.12 234 LYS A C 1
ATOM 1933 O O . LYS A 1 234 ? 3.243 4.789 -19.534 1.00 86.12 234 LYS A O 1
ATOM 1938 N N . GLY A 1 235 ? 3.210 6.621 -18.212 1.00 84.00 235 GLY A N 1
ATOM 1939 C CA . GLY A 1 235 ? 1.982 6.294 -17.477 1.00 84.00 235 GLY A CA 1
ATOM 1940 C C . GLY A 1 235 ? 2.203 5.630 -16.111 1.00 84.00 235 GLY A C 1
ATOM 1941 O O . GLY A 1 235 ? 1.250 5.170 -15.489 1.00 84.00 235 GLY A O 1
ATOM 1942 N N . GLY A 1 236 ? 3.448 5.554 -15.630 1.00 88.94 236 GLY A N 1
ATOM 1943 C CA . GLY A 1 236 ? 3.709 5.228 -14.228 1.00 88.94 236 GLY A CA 1
ATOM 1944 C C . GLY A 1 236 ? 3.462 6.422 -13.307 1.00 88.94 236 GLY A C 1
ATOM 1945 O O . GLY A 1 236 ? 3.144 7.522 -13.763 1.00 88.94 236 GLY A O 1
ATOM 1946 N N . ASP A 1 237 ? 3.667 6.230 -12.009 1.00 87.88 237 ASP A N 1
ATOM 1947 C CA . ASP A 1 237 ? 3.372 7.266 -11.026 1.00 87.88 237 ASP A CA 1
ATOM 1948 C C . ASP A 1 237 ? 4.398 7.336 -9.892 1.00 87.88 237 ASP A C 1
ATOM 1950 O O . ASP A 1 237 ? 4.515 6.399 -9.101 1.00 87.88 237 ASP A O 1
ATOM 1954 N N . PRO A 1 238 ? 5.142 8.451 -9.783 1.00 73.81 238 PRO A N 1
ATOM 1955 C CA . PRO A 1 238 ? 6.092 8.643 -8.703 1.00 73.81 238 PRO A CA 1
ATOM 1956 C C . PRO A 1 238 ? 5.427 8.987 -7.365 1.00 73.81 238 PRO A C 1
ATOM 1958 O O . PRO A 1 238 ? 6.118 8.897 -6.351 1.00 73.81 238 PRO A O 1
ATOM 1961 N N . THR A 1 239 ? 4.152 9.405 -7.336 1.00 83.38 239 THR A N 1
ATOM 1962 C CA . THR A 1 239 ? 3.441 9.645 -6.066 1.00 83.38 239 THR A CA 1
ATOM 1963 C C . THR A 1 239 ? 2.986 8.325 -5.448 1.00 83.38 239 THR A C 1
ATOM 1965 O O . THR A 1 239 ? 3.015 8.177 -4.233 1.00 83.38 239 THR A O 1
ATOM 1968 N N . GLY A 1 240 ? 2.670 7.333 -6.284 1.00 90.00 240 GLY A N 1
ATOM 1969 C CA . GLY A 1 240 ? 2.259 5.994 -5.886 1.00 90.00 240 GLY A CA 1
ATOM 1970 C C . GLY A 1 240 ? 0.753 5.852 -5.663 1.00 90.00 240 GLY A C 1
ATOM 1971 O O . GLY A 1 240 ? 0.340 4.816 -5.157 1.00 90.00 240 GLY A O 1
ATOM 1972 N N . LEU A 1 241 ? -0.058 6.841 -6.029 1.00 94.00 241 LEU A N 1
ATOM 1973 C CA . LEU A 1 241 ? -1.509 6.878 -5.813 1.00 94.00 241 LEU A CA 1
ATOM 1974 C C . LEU A 1 241 ? -2.323 6.761 -7.109 1.00 94.00 241 LEU A C 1
ATOM 1976 O O . LEU A 1 241 ? -3.549 6.782 -7.075 1.00 94.00 241 LEU A O 1
ATOM 1980 N N . LEU A 1 242 ? -1.662 6.635 -8.255 1.00 96.00 242 LEU A N 1
ATOM 1981 C CA . LEU A 1 242 ? -2.300 6.390 -9.540 1.00 96.00 242 LEU A CA 1
ATOM 1982 C C . LEU A 1 242 ? -2.557 4.895 -9.753 1.00 96.00 242 LEU A C 1
ATOM 1984 O O . LEU A 1 242 ? -1.657 4.066 -9.581 1.00 96.00 242 LEU A O 1
ATOM 1988 N N . VAL A 1 243 ? -3.736 4.567 -10.270 1.00 97.50 243 VA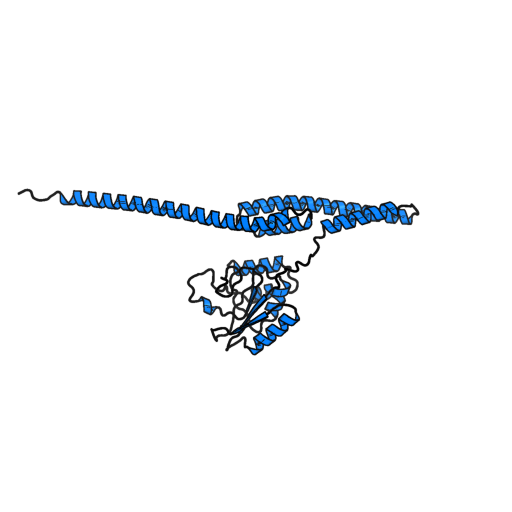L A N 1
ATOM 1989 C CA . VAL A 1 243 ? -3.986 3.302 -10.965 1.00 97.50 243 VAL A CA 1
ATOM 1990 C C . VAL A 1 243 ? -4.187 3.597 -12.445 1.00 97.50 243 VAL A C 1
ATOM 1992 O O . VAL A 1 243 ? -5.058 4.370 -12.834 1.00 97.50 243 VAL A O 1
ATOM 1995 N N . GLY A 1 244 ? -3.358 3.001 -13.294 1.00 97.25 244 GLY A N 1
ATOM 1996 C CA . GLY A 1 244 ? -3.500 3.132 -14.737 1.00 97.25 244 GLY A CA 1
ATOM 1997 C C . GLY A 1 244 ? -4.088 1.858 -15.333 1.00 97.25 244 GLY A C 1
ATOM 1998 O O . GLY A 1 244 ? -3.574 0.760 -15.106 1.00 97.25 244 GLY A O 1
ATOM 1999 N N . VAL A 1 245 ? -5.162 2.005 -16.100 1.00 98.06 245 VAL A N 1
ATOM 2000 C CA . VAL A 1 245 ? -5.896 0.906 -16.738 1.00 98.06 245 VAL A CA 1
ATOM 2001 C C . VAL A 1 245 ? -6.023 1.174 -18.233 1.00 98.06 245 VAL A C 1
ATOM 2003 O O . VAL A 1 245 ? -5.921 2.311 -18.688 1.00 98.06 245 VAL A O 1
ATOM 2006 N N . GLY A 1 246 ? -6.235 0.127 -19.020 1.00 96.75 246 GLY A N 1
ATOM 2007 C CA . GLY A 1 246 ? -6.232 0.233 -20.472 1.00 96.75 246 GLY A CA 1
ATOM 2008 C C . GLY A 1 246 ? -4.825 0.300 -21.067 1.00 96.75 246 GLY A C 1
ATOM 2009 O O . GLY A 1 246 ? -4.596 0.970 -22.064 1.00 96.75 246 GLY A O 1
ATOM 2010 N N . TYR A 1 247 ? -3.834 -0.351 -20.457 1.00 95.81 247 TYR A N 1
ATOM 2011 C CA . TYR A 1 247 ? -2.527 -0.469 -21.095 1.00 95.81 247 TYR A CA 1
ATOM 2012 C C . TYR A 1 247 ? -2.440 -1.721 -21.961 1.00 95.81 247 TYR A C 1
ATOM 2014 O O . TYR A 1 247 ? -3.094 -2.734 -21.713 1.00 95.81 247 TYR A O 1
ATOM 2022 N N . ASN A 1 248 ? -1.553 -1.666 -22.951 1.00 94.81 248 ASN A N 1
ATOM 2023 C CA . ASN A 1 248 ? -1.228 -2.800 -23.802 1.00 94.81 248 ASN A CA 1
ATOM 2024 C C . ASN A 1 248 ? 0.228 -3.241 -23.576 1.00 94.81 248 ASN A C 1
ATOM 2026 O O . ASN A 1 248 ? 1.163 -2.454 -23.764 1.00 94.81 248 ASN A O 1
ATOM 2030 N N . SER A 1 249 ? 0.426 -4.509 -23.221 1.00 93.94 249 SER A N 1
ATOM 2031 C CA . SER A 1 249 ? 1.724 -5.111 -22.897 1.00 93.94 249 SER A CA 1
ATOM 2032 C C . SER A 1 249 ? 2.710 -5.023 -24.065 1.00 93.94 249 SER A C 1
ATOM 2034 O O . SER A 1 249 ? 3.920 -4.852 -23.876 1.00 93.94 249 SER A O 1
ATOM 2036 N N . ALA A 1 250 ? 2.204 -5.059 -25.302 1.00 90.75 250 ALA A N 1
ATOM 2037 C CA . ALA A 1 250 ? 3.021 -4.979 -26.504 1.00 90.75 250 ALA A CA 1
ATOM 2038 C C . ALA A 1 250 ? 3.676 -3.603 -26.687 1.00 90.75 250 ALA A C 1
ATOM 2040 O O . ALA A 1 250 ? 4.697 -3.515 -27.372 1.00 90.75 250 ALA A O 1
ATOM 2041 N N . HIS A 1 251 ? 3.159 -2.546 -26.044 1.00 81.31 251 HIS A N 1
ATOM 2042 C CA . HIS A 1 251 ? 3.701 -1.189 -26.159 1.00 81.31 251 HIS A CA 1
ATOM 2043 C C . HIS A 1 251 ? 5.173 -1.099 -25.720 1.00 81.31 251 HIS A C 1
ATOM 2045 O O . HIS A 1 251 ? 5.948 -0.337 -26.295 1.00 81.31 251 HIS A O 1
ATOM 2051 N N . ASN A 1 252 ? 5.596 -1.928 -24.758 1.00 78.38 252 ASN A N 1
ATOM 2052 C CA . ASN A 1 252 ? 6.978 -1.951 -24.276 1.00 78.38 252 ASN A CA 1
ATOM 2053 C C . ASN A 1 252 ? 7.857 -3.043 -24.907 1.00 78.38 252 ASN A C 1
ATOM 2055 O O . ASN A 1 252 ? 9.032 -3.119 -24.560 1.00 78.38 252 ASN A O 1
ATOM 2059 N N . LYS A 1 253 ? 7.373 -3.828 -25.886 1.00 74.56 253 LYS A N 1
ATOM 2060 C CA . LYS A 1 253 ? 8.214 -4.834 -26.576 1.00 74.56 253 LYS A CA 1
ATOM 2061 C C . LYS A 1 253 ? 9.412 -4.218 -27.307 1.00 74.56 253 LYS A C 1
ATOM 2063 O O . LYS A 1 253 ? 10.462 -4.843 -27.391 1.00 74.56 253 LYS A O 1
ATOM 2068 N N . ALA A 1 254 ? 9.279 -2.985 -27.800 1.00 71.88 254 ALA A N 1
ATOM 2069 C CA . ALA A 1 254 ? 10.371 -2.254 -28.450 1.00 71.88 254 ALA A CA 1
ATOM 2070 C C . ALA A 1 254 ? 11.337 -1.574 -27.455 1.00 71.88 254 ALA A C 1
ATOM 2072 O O . ALA A 1 254 ? 12.374 -1.039 -27.851 1.00 71.88 254 ALA A O 1
ATOM 2073 N N . ASN A 1 255 ? 11.004 -1.555 -26.162 1.00 77.44 255 ASN A N 1
ATOM 2074 C CA . ASN A 1 255 ? 11.765 -0.847 -25.144 1.00 77.44 255 ASN A CA 1
ATOM 2075 C C . ASN A 1 255 ? 12.902 -1.738 -24.621 1.00 77.44 255 ASN A C 1
ATOM 2077 O O . ASN A 1 255 ? 12.668 -2.820 -24.092 1.00 77.44 255 ASN A O 1
ATOM 2081 N N . ARG A 1 256 ? 14.152 -1.274 -24.742 1.00 77.00 256 ARG A N 1
ATOM 2082 C CA . ARG A 1 256 ? 15.338 -2.040 -24.314 1.00 77.00 256 ARG A CA 1
ATOM 2083 C C . ARG A 1 256 ? 15.502 -2.118 -22.792 1.00 77.00 256 ARG A C 1
ATOM 2085 O O . ARG A 1 256 ? 16.300 -2.918 -22.311 1.00 77.00 256 ARG A O 1
ATOM 2092 N N . ASN A 1 257 ? 14.783 -1.291 -22.029 1.00 87.31 257 ASN A N 1
ATOM 2093 C CA . ASN A 1 257 ? 14.896 -1.283 -20.575 1.00 87.31 257 ASN A CA 1
ATOM 2094 C C . ASN A 1 257 ? 14.010 -2.372 -19.948 1.00 87.31 257 ASN A C 1
ATOM 2096 O O . ASN A 1 257 ? 12.789 -2.214 -19.872 1.00 87.31 257 ASN A O 1
ATOM 2100 N N . LYS A 1 258 ? 14.651 -3.440 -19.458 1.00 85.88 258 LYS A N 1
ATOM 2101 C CA . LYS A 1 258 ? 13.998 -4.573 -18.783 1.00 85.88 258 LYS A CA 1
ATOM 2102 C C . LYS A 1 258 ? 13.164 -4.152 -17.569 1.00 85.88 258 LYS A C 1
ATOM 2104 O O . LYS A 1 258 ? 12.114 -4.734 -17.340 1.00 85.88 258 LYS A O 1
ATOM 2109 N N . ASN A 1 259 ? 13.550 -3.083 -16.873 1.00 84.81 259 ASN A N 1
ATOM 2110 C CA . ASN A 1 259 ? 12.854 -2.602 -15.671 1.00 84.81 259 ASN A CA 1
ATOM 2111 C C . ASN A 1 259 ? 11.493 -1.950 -15.967 1.00 84.81 259 ASN A C 1
ATOM 2113 O O . ASN A 1 259 ? 10.795 -1.544 -15.044 1.00 84.81 259 ASN A O 1
ATOM 2117 N N . ASN A 1 260 ? 11.135 -1.803 -17.246 1.00 89.75 260 ASN A N 1
ATOM 2118 C CA . ASN A 1 260 ? 9.856 -1.252 -17.691 1.00 89.75 260 ASN A CA 1
ATOM 2119 C C . ASN A 1 260 ? 8.993 -2.302 -18.406 1.00 89.75 260 ASN A C 1
ATOM 2121 O O . ASN A 1 260 ? 7.977 -1.943 -19.006 1.00 89.75 260 ASN A O 1
ATOM 2125 N N . MET A 1 261 ? 9.429 -3.565 -18.436 1.00 92.75 261 MET A N 1
ATOM 2126 C CA . MET A 1 261 ? 8.672 -4.619 -19.097 1.00 92.75 261 MET A CA 1
ATOM 2127 C C . MET A 1 261 ? 7.448 -4.994 -18.253 1.00 92.75 261 MET A C 1
ATOM 2129 O O . MET A 1 261 ? 7.551 -5.053 -17.029 1.00 92.75 261 MET A O 1
ATOM 2133 N N . PRO A 1 262 ? 6.290 -5.224 -18.891 1.00 94.88 262 PRO A N 1
ATOM 2134 C CA . PRO A 1 262 ? 5.114 -5.726 -18.198 1.00 94.88 262 PRO A CA 1
ATOM 2135 C C . PRO A 1 262 ? 5.396 -7.133 -17.659 1.00 94.88 262 PRO A C 1
ATOM 2137 O O . PRO A 1 262 ? 5.945 -7.978 -18.369 1.00 94.88 262 PRO A O 1
ATOM 2140 N N . ILE A 1 263 ? 5.010 -7.378 -16.413 1.00 95.62 263 ILE A N 1
ATOM 2141 C CA . ILE A 1 263 ? 5.198 -8.651 -15.721 1.00 95.62 263 ILE A CA 1
ATOM 2142 C C . ILE A 1 263 ? 3.926 -9.480 -15.921 1.00 95.62 263 ILE A C 1
ATOM 2144 O O . ILE A 1 263 ? 2.840 -8.974 -15.628 1.00 95.62 263 ILE A O 1
ATOM 2148 N N . PRO A 1 264 ? 4.014 -10.714 -16.451 1.00 96.88 264 PRO A N 1
ATOM 2149 C CA . PRO A 1 264 ? 2.845 -11.572 -16.602 1.00 96.88 264 PRO A CA 1
ATOM 2150 C C . PRO A 1 264 ? 2.269 -11.922 -15.230 1.00 96.88 264 PRO A C 1
ATOM 2152 O O . PRO A 1 264 ? 3.014 -12.264 -14.312 1.00 96.88 264 PRO A O 1
ATOM 2155 N N . ILE A 1 265 ? 0.945 -11.861 -15.108 1.00 97.56 265 ILE A N 1
ATOM 2156 C CA . ILE A 1 265 ? 0.225 -12.236 -13.889 1.00 97.56 265 ILE A CA 1
ATOM 2157 C C . ILE A 1 265 ? -0.716 -13.398 -14.186 1.00 97.56 265 ILE A C 1
ATOM 2159 O O . ILE A 1 265 ? -1.424 -13.397 -15.193 1.00 97.56 265 ILE A O 1
ATOM 2163 N N . SER A 1 266 ? -0.708 -14.415 -13.325 1.00 97.62 266 SER A N 1
ATOM 2164 C CA . SER A 1 266 ? -1.669 -15.512 -13.416 1.00 97.62 266 SER A CA 1
ATOM 2165 C C . SER A 1 266 ? -3.053 -15.056 -12.952 1.00 97.62 266 SER A C 1
ATOM 2167 O O . SER A 1 266 ? -3.195 -14.067 -12.224 1.00 97.62 266 SER A O 1
ATOM 2169 N N . LYS A 1 267 ? -4.087 -15.811 -13.325 1.00 97.81 267 LYS A N 1
ATOM 2170 C CA . LYS A 1 267 ? -5.455 -15.545 -12.875 1.00 97.81 267 LYS A CA 1
ATOM 2171 C C . LYS A 1 267 ? -5.577 -15.643 -11.354 1.00 97.81 267 LYS A C 1
ATOM 2173 O O . LYS A 1 267 ? -6.262 -14.838 -10.739 1.00 97.81 267 LYS A O 1
ATOM 2178 N N . GLU A 1 268 ? -4.869 -16.583 -10.733 1.00 98.12 268 GLU A N 1
ATOM 2179 C CA . GLU A 1 268 ? -4.811 -16.750 -9.278 1.00 98.12 268 GLU A CA 1
ATOM 2180 C C . GLU A 1 268 ? -4.129 -15.552 -8.613 1.00 98.12 268 GLU A C 1
ATOM 2182 O O . GLU A 1 268 ? -4.618 -15.056 -7.601 1.00 98.12 268 GLU A O 1
ATOM 2187 N N . GLN A 1 269 ? -3.036 -15.046 -9.194 1.00 98.06 269 GLN A N 1
ATOM 2188 C CA . GLN A 1 269 ? -2.365 -13.842 -8.699 1.00 98.06 269 GLN A CA 1
ATOM 2189 C C . GLN A 1 269 ? -3.274 -12.615 -8.802 1.00 98.06 269 GLN A C 1
ATOM 2191 O O . GLN A 1 269 ? -3.393 -11.876 -7.826 1.00 98.06 269 GLN A O 1
ATOM 2196 N N . PHE A 1 270 ? -3.957 -12.425 -9.934 1.00 98.19 270 PHE A N 1
ATOM 2197 C CA . PHE A 1 270 ? -4.921 -11.336 -10.099 1.00 98.19 270 PHE A CA 1
ATOM 2198 C C . PHE A 1 270 ? -6.083 -11.458 -9.103 1.00 98.19 270 PHE A C 1
ATOM 2200 O O . PHE A 1 270 ? -6.383 -10.506 -8.386 1.00 98.19 270 PHE A O 1
ATOM 2207 N N . ASN A 1 271 ? -6.664 -12.655 -8.970 1.00 97.81 271 ASN A N 1
ATOM 2208 C CA . ASN A 1 271 ? -7.730 -12.937 -8.007 1.00 97.81 271 ASN A CA 1
ATOM 2209 C C . ASN A 1 271 ? -7.286 -12.675 -6.561 1.00 97.81 271 ASN A C 1
ATOM 2211 O O . ASN A 1 271 ? -8.062 -12.167 -5.757 1.00 97.81 271 ASN A O 1
ATOM 2215 N N . SER A 1 272 ? -6.020 -12.954 -6.239 1.00 97.56 272 SER A N 1
ATOM 2216 C CA . SER A 1 272 ? -5.457 -12.658 -4.921 1.00 97.56 272 SER A CA 1
ATOM 2217 C C . SER A 1 272 ? -5.336 -11.157 -4.635 1.00 97.56 272 SER A C 1
ATOM 2219 O O . SER A 1 272 ? -5.250 -10.776 -3.474 1.00 97.56 272 SER A O 1
ATOM 2221 N N . LEU A 1 273 ? -5.324 -10.285 -5.647 1.00 97.62 273 LEU A N 1
ATOM 2222 C CA . LEU A 1 273 ? -5.317 -8.833 -5.436 1.00 97.62 273 LEU A CA 1
ATOM 2223 C C . LEU A 1 273 ? -6.726 -8.270 -5.205 1.00 97.62 273 LEU A C 1
ATOM 2225 O O . LEU A 1 273 ? -6.857 -7.244 -4.542 1.00 97.62 273 LEU A O 1
ATOM 2229 N N . ILE A 1 274 ? -7.762 -8.944 -5.715 1.00 97.56 274 ILE A N 1
ATOM 2230 C CA . ILE A 1 274 ? -9.170 -8.518 -5.610 1.00 97.56 274 ILE A CA 1
ATOM 2231 C C . ILE A 1 274 ? -9.945 -9.201 -4.472 1.00 97.56 274 ILE A C 1
ATOM 2233 O O . ILE A 1 274 ? -11.154 -9.015 -4.353 1.00 97.56 274 ILE A O 1
ATOM 2237 N N . GLU A 1 275 ? -9.277 -10.013 -3.653 1.00 96.25 275 GLU A N 1
ATOM 2238 C CA . GLU A 1 275 ? -9.895 -10.695 -2.513 1.00 96.25 275 GLU A CA 1
ATOM 2239 C C . GLU A 1 275 ? -10.467 -9.674 -1.516 1.00 96.25 275 GLU A C 1
ATOM 2241 O O . GLU A 1 275 ? -9.747 -8.813 -1.018 1.00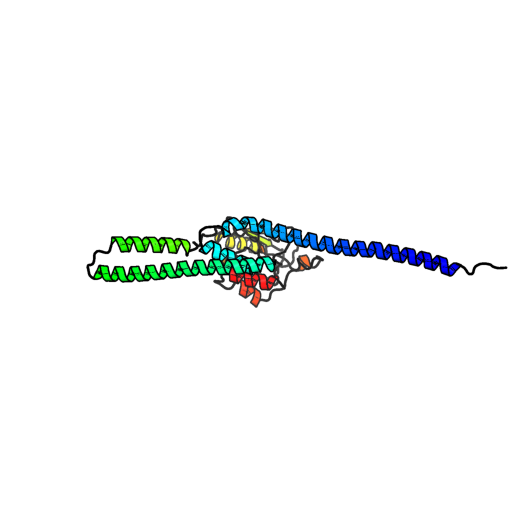 96.25 275 GLU A O 1
ATOM 2246 N N . ILE A 1 276 ? -11.764 -9.753 -1.216 1.00 92.06 276 ILE A N 1
ATOM 2247 C CA . ILE A 1 276 ? -12.434 -8.791 -0.330 1.00 92.06 276 ILE A CA 1
ATOM 2248 C C . ILE A 1 276 ? -11.844 -8.874 1.083 1.00 92.06 276 ILE A C 1
ATOM 2250 O O . ILE A 1 276 ? -11.711 -9.957 1.647 1.00 92.06 276 ILE A O 1
ATOM 2254 N N . GLY A 1 277 ? -11.554 -7.716 1.683 1.00 85.31 277 GLY A N 1
ATOM 2255 C CA . GLY A 1 277 ? -11.154 -7.621 3.091 1.00 85.31 277 GLY A CA 1
ATOM 2256 C C . GLY A 1 277 ? -9.648 -7.706 3.350 1.00 85.31 277 GLY A C 1
ATOM 2257 O O . GLY A 1 277 ? -9.246 -7.803 4.511 1.00 85.31 277 GLY A O 1
ATOM 2258 N N . LEU A 1 278 ? -8.808 -7.629 2.310 1.00 88.25 278 LEU A N 1
ATOM 2259 C CA . LEU A 1 278 ? -7.361 -7.509 2.505 1.00 88.25 278 LEU A CA 1
ATOM 2260 C C . LEU A 1 278 ? -7.022 -6.239 3.280 1.00 88.25 278 LEU A C 1
ATOM 2262 O O . LEU A 1 278 ? -7.502 -5.143 2.991 1.00 88.25 278 LEU A O 1
ATOM 2266 N N . SER A 1 279 ? -6.099 -6.377 4.227 1.00 88.06 279 SER A N 1
ATOM 2267 C CA . SER A 1 279 ? -5.443 -5.207 4.802 1.00 88.06 279 SER A CA 1
ATOM 2268 C C . SER A 1 279 ? -4.528 -4.537 3.767 1.00 88.06 279 SER A C 1
ATOM 2270 O O . SER A 1 279 ? -3.968 -5.207 2.896 1.00 88.06 279 SER A O 1
ATOM 2272 N N . ASN A 1 280 ? -4.289 -3.227 3.902 1.00 86.88 280 ASN A N 1
ATOM 2273 C CA . ASN A 1 280 ? -3.328 -2.504 3.052 1.00 86.88 280 ASN A CA 1
ATOM 2274 C C . ASN A 1 280 ? -1.947 -3.172 3.045 1.00 86.88 280 ASN A C 1
ATOM 2276 O O . ASN A 1 280 ? -1.320 -3.290 1.996 1.00 86.88 280 ASN A O 1
ATOM 2280 N N . THR A 1 281 ? -1.485 -3.644 4.205 1.00 85.25 281 THR A N 1
ATOM 2281 C CA . THR A 1 281 ? -0.209 -4.356 4.330 1.00 85.25 281 THR A CA 1
ATOM 2282 C C . THR A 1 281 ? -0.203 -5.634 3.499 1.00 85.25 281 THR A C 1
ATOM 2284 O O . THR A 1 281 ? 0.739 -5.877 2.749 1.00 85.25 281 THR A O 1
ATOM 2287 N N . GLU A 1 282 ? -1.254 -6.445 3.604 1.00 90.81 282 GLU A N 1
ATOM 2288 C CA . GLU A 1 282 ? -1.348 -7.711 2.882 1.00 90.81 282 GLU A CA 1
ATOM 2289 C C . GLU A 1 282 ? -1.444 -7.504 1.369 1.00 90.81 282 GLU A C 1
ATOM 2291 O O . GLU A 1 282 ? -0.706 -8.139 0.614 1.00 90.81 282 GLU A O 1
ATOM 2296 N N . PHE A 1 283 ? -2.277 -6.559 0.931 1.00 96.12 283 PHE A N 1
ATOM 2297 C CA . PHE A 1 283 ? -2.370 -6.164 -0.471 1.00 96.12 283 PHE A CA 1
ATOM 2298 C C . PHE A 1 283 ? -1.005 -5.729 -1.022 1.00 96.12 283 PHE A C 1
ATOM 2300 O O . PHE A 1 283 ? -0.554 -6.242 -2.046 1.00 96.12 283 PHE A O 1
ATOM 2307 N N . GLN A 1 284 ? -0.298 -4.847 -0.309 1.00 93.94 284 GLN A N 1
ATOM 2308 C CA . GLN A 1 284 ? 1.012 -4.353 -0.734 1.00 93.94 284 GLN A CA 1
ATOM 2309 C C . GLN A 1 284 ? 2.079 -5.457 -0.760 1.00 93.94 284 GLN A C 1
ATOM 2311 O O . GLN A 1 284 ? 2.932 -5.460 -1.649 1.00 93.94 284 GLN A O 1
ATOM 2316 N N . LEU A 1 285 ? 2.030 -6.430 0.157 1.00 92.38 285 LEU A N 1
ATOM 2317 C CA . LEU A 1 285 ? 2.910 -7.602 0.117 1.00 92.38 285 LEU A CA 1
ATOM 2318 C C . LEU A 1 285 ? 2.644 -8.469 -1.122 1.00 92.38 285 LEU A C 1
ATOM 2320 O O . LEU A 1 285 ? 3.596 -8.861 -1.801 1.00 92.38 285 LEU A O 1
ATOM 2324 N N . ARG A 1 286 ? 1.372 -8.732 -1.452 1.00 97.12 286 ARG A N 1
ATOM 2325 C CA . ARG A 1 286 ? 0.983 -9.489 -2.655 1.00 97.12 286 ARG A CA 1
ATOM 2326 C C . ARG A 1 286 ? 1.404 -8.750 -3.929 1.00 97.12 286 ARG A C 1
ATOM 2328 O O . ARG A 1 286 ? 2.071 -9.338 -4.779 1.00 97.12 286 ARG A O 1
ATOM 2335 N N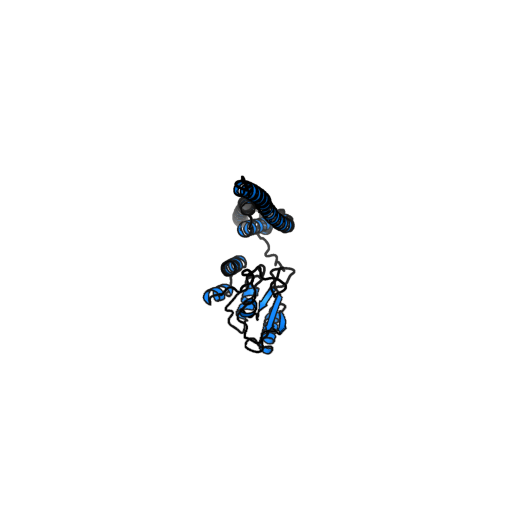 . LEU A 1 287 ? 1.113 -7.451 -4.016 1.00 96.31 287 LEU A N 1
ATOM 2336 C CA . LEU A 1 287 ? 1.487 -6.596 -5.145 1.00 96.31 287 LEU A CA 1
ATOM 2337 C C . LEU A 1 287 ? 3.006 -6.563 -5.356 1.00 96.31 287 LEU A C 1
ATOM 2339 O O . LEU A 1 287 ? 3.483 -6.723 -6.481 1.00 96.31 287 LEU A O 1
ATOM 2343 N N . ARG A 1 288 ? 3.788 -6.402 -4.282 1.00 94.12 288 ARG A N 1
ATOM 2344 C CA . ARG A 1 288 ? 5.256 -6.407 -4.358 1.00 94.12 288 ARG A CA 1
ATOM 2345 C C . ARG A 1 288 ? 5.796 -7.760 -4.777 1.00 94.12 288 ARG A C 1
ATOM 2347 O O . ARG A 1 288 ? 6.653 -7.792 -5.642 1.00 94.12 288 ARG A O 1
ATOM 2354 N N . LYS A 1 289 ? 5.262 -8.858 -4.236 1.00 95.69 289 LYS A N 1
ATOM 2355 C CA . LYS A 1 289 ? 5.667 -10.218 -4.622 1.00 95.69 289 LYS A CA 1
ATOM 2356 C C . LYS A 1 289 ? 5.454 -10.478 -6.115 1.00 95.69 289 LYS A C 1
ATOM 2358 O O . LYS A 1 289 ? 6.277 -11.142 -6.732 1.00 95.69 289 LYS A O 1
ATOM 2363 N N . ILE A 1 290 ? 4.366 -9.956 -6.682 1.00 95.94 290 ILE A N 1
ATOM 2364 C CA . ILE A 1 290 ? 4.092 -10.041 -8.121 1.00 95.94 290 ILE A CA 1
ATOM 2365 C C . ILE A 1 290 ? 5.058 -9.144 -8.910 1.00 95.94 290 ILE A C 1
ATOM 2367 O O . ILE A 1 290 ? 5.577 -9.564 -9.936 1.00 95.94 290 ILE A O 1
ATOM 2371 N N . THR A 1 291 ? 5.320 -7.922 -8.435 1.00 92.69 291 THR A N 1
ATOM 2372 C CA . THR A 1 291 ? 6.093 -6.909 -9.180 1.00 92.69 291 THR A CA 1
ATOM 2373 C C . THR A 1 291 ? 7.613 -6.965 -8.975 1.00 92.69 291 THR A C 1
ATOM 2375 O O . THR A 1 291 ? 8.335 -6.214 -9.628 1.00 92.69 291 THR A O 1
ATOM 2378 N N . SER A 1 292 ? 8.110 -7.820 -8.076 1.00 85.06 292 SER A N 1
ATOM 2379 C CA . SER A 1 292 ? 9.537 -7.989 -7.760 1.00 85.06 292 SER A CA 1
ATOM 2380 C C . SER A 1 292 ? 10.225 -9.150 -8.492 1.00 85.06 292 SER A C 1
ATOM 2382 O O . SER A 1 292 ? 11.377 -9.445 -8.171 1.00 85.06 292 SER A O 1
ATOM 2384 N N . LEU A 1 293 ? 9.518 -9.838 -9.394 1.00 58.94 293 LEU A N 1
ATOM 2385 C CA . LEU A 1 293 ? 10.042 -10.923 -10.239 1.00 58.94 293 LEU A CA 1
ATOM 2386 C C . LEU A 1 293 ? 10.693 -10.360 -11.507 1.00 58.94 293 LEU A C 1
ATOM 2388 O O . LEU A 1 293 ? 11.762 -10.888 -11.887 1.00 58.94 293 LEU A O 1
#

Secondary structure (DSSP, 8-state):
------HHHHHHHHHHHHHHHHHHHHHHHHHHHHHHHHHHHHHHHHHHHHHHHHHHHHHS-S-HHHHHHHHHHHHHH-SSHHHHHHHHHHHHHHHHHHHHHHHHHHHHHHHHHHHHHHHHTT---HHHHHHHHHHHHHHHHHH---------SS--EEEEEE-SSSS-HHHHHHHHHHHHHTT--EEEEE-SS-SPP-EEEE-TT--HHHHHHHHHT-SS---EE--TT--GGGT--SSS-EEEEEE-GGGGTT---GGGSPEE--HHHHHHHS-TT--HHHHHHHHHHHHT-